Protein AF-A0A533RXU4-F1 (afdb_monomer_lite)

pLDDT: mean 91.52, std 9.85, range [29.56, 98.5]

Radius of gyration: 18.38 Å; chains: 1; bounding box: 44×44×49 Å

Structure (mmCIF, N/CA/C/O backbone):
data_AF-A0A533RXU4-F1
#
_entry.id   AF-A0A533RXU4-F1
#
loop_
_atom_site.group_PDB
_atom_site.id
_atom_site.type_symbol
_atom_site.label_atom_id
_atom_site.label_alt_id
_atom_site.label_comp_id
_atom_site.label_asym_id
_atom_site.label_entity_id
_atom_site.label_seq_id
_atom_site.pdbx_PDB_ins_code
_atom_site.Cartn_x
_atom_site.Cartn_y
_atom_site.Cartn_z
_atom_site.occupancy
_atom_site.B_iso_or_equiv
_atom_site.auth_seq_id
_atom_site.auth_comp_id
_atom_site.auth_asym_id
_atom_site.auth_atom_id
_atom_site.pdbx_PDB_model_num
ATOM 1 N N . MET A 1 1 ? -6.941 4.938 13.110 1.00 89.62 1 MET A N 1
ATOM 2 C CA . MET A 1 1 ? -5.911 5.969 13.389 1.00 89.62 1 MET A CA 1
ATOM 3 C C . MET A 1 1 ? -4.541 5.305 13.414 1.00 89.62 1 MET A C 1
ATOM 5 O O . MET A 1 1 ? -4.491 4.087 13.503 1.00 89.62 1 MET A O 1
ATOM 9 N N . SER A 1 2 ? -3.460 6.073 13.299 1.00 94.19 2 SER A N 1
ATOM 10 C CA . SER A 1 2 ? -2.098 5.603 13.565 1.00 94.19 2 SER A CA 1
ATOM 11 C C . SER A 1 2 ? -1.929 5.271 15.044 1.00 94.19 2 SER A C 1
ATOM 13 O O . SER A 1 2 ? -2.452 5.998 15.889 1.00 94.19 2 SER A O 1
ATOM 15 N N . ASP A 1 3 ? -1.102 4.273 15.351 1.00 93.56 3 ASP A N 1
ATOM 16 C CA . ASP A 1 3 ? -0.561 4.089 16.699 1.00 93.56 3 ASP A CA 1
ATOM 17 C C . ASP A 1 3 ? 0.221 5.334 17.140 1.00 93.56 3 ASP A C 1
ATOM 19 O O . ASP A 1 3 ? 0.747 6.079 16.303 1.00 93.56 3 ASP A O 1
ATOM 23 N N . ALA A 1 4 ? 0.308 5.568 18.451 1.00 95.62 4 ALA A N 1
ATOM 24 C CA . ALA A 1 4 ? 1.107 6.651 19.019 1.00 95.62 4 ALA A CA 1
ATOM 25 C C . ALA A 1 4 ? 2.612 6.388 18.843 1.00 95.62 4 ALA A C 1
ATOM 27 O O . ALA A 1 4 ? 3.073 5.250 18.903 1.00 95.62 4 ALA A O 1
ATOM 28 N N . GLY A 1 5 ? 3.400 7.452 18.682 1.00 94.75 5 GLY A N 1
ATOM 29 C CA . GLY A 1 5 ? 4.860 7.346 18.623 1.00 94.75 5 GLY A CA 1
ATOM 30 C C . GLY A 1 5 ? 5.423 6.969 17.250 1.00 94.75 5 GLY A C 1
ATOM 31 O O . GLY A 1 5 ? 6.644 6.886 17.102 1.00 94.75 5 GLY A O 1
ATOM 32 N N . ILE A 1 6 ? 4.577 6.781 16.235 1.00 93.81 6 ILE A N 1
ATOM 33 C CA . ILE A 1 6 ? 5.027 6.511 14.871 1.00 93.81 6 ILE A CA 1
ATOM 34 C C . ILE A 1 6 ? 5.479 7.811 14.220 1.00 93.81 6 ILE A C 1
ATOM 36 O O . ILE A 1 6 ? 4.830 8.850 14.325 1.00 93.81 6 ILE A O 1
ATOM 40 N N . ARG A 1 7 ? 6.627 7.760 13.546 1.00 93.25 7 ARG A N 1
ATOM 41 C CA . ARG A 1 7 ? 7.217 8.929 12.903 1.00 93.25 7 ARG A CA 1
ATOM 42 C C . ARG A 1 7 ? 6.843 8.985 11.424 1.00 93.25 7 ARG A C 1
ATOM 44 O O . ARG A 1 7 ? 6.963 7.990 10.711 1.00 93.25 7 ARG A O 1
ATOM 51 N N . TYR A 1 8 ? 6.473 10.173 10.962 1.00 93.31 8 TYR A N 1
ATOM 52 C CA . TYR A 1 8 ? 6.061 10.458 9.589 1.00 93.31 8 TYR A CA 1
ATOM 53 C C . TYR A 1 8 ? 6.820 11.658 9.016 1.00 93.31 8 TYR A C 1
ATOM 55 O O . TYR A 1 8 ? 7.279 12.537 9.752 1.00 93.31 8 TYR A O 1
ATOM 63 N N . GLY A 1 9 ? 6.966 11.690 7.691 1.00 91.38 9 GLY A N 1
ATOM 64 C CA . GLY A 1 9 ? 7.451 12.850 6.943 1.00 91.38 9 GLY A CA 1
ATOM 65 C C . GLY A 1 9 ? 6.388 13.942 6.798 1.00 91.38 9 GLY A C 1
ATOM 66 O O . GLY A 1 9 ? 5.222 13.759 7.154 1.00 91.38 9 GLY A O 1
ATOM 67 N N . ALA A 1 10 ? 6.777 15.099 6.256 1.00 90.69 10 ALA A N 1
ATOM 68 C CA . ALA A 1 10 ? 5.852 16.205 5.980 1.00 90.69 10 ALA A CA 1
ATOM 69 C C . ALA A 1 10 ? 4.704 15.808 5.037 1.00 90.69 10 ALA A C 1
ATOM 71 O O . ALA A 1 10 ? 3.594 16.316 5.163 1.00 90.69 10 ALA A O 1
ATOM 72 N N . ASP A 1 11 ? 4.991 14.870 4.139 1.00 88.81 11 ASP A N 1
ATOM 73 C CA . ASP A 1 11 ? 4.102 14.274 3.145 1.00 88.81 11 ASP A CA 1
ATOM 74 C C . ASP A 1 11 ? 3.180 13.178 3.714 1.00 88.81 11 ASP A C 1
ATOM 76 O O . ASP A 1 11 ? 2.407 12.580 2.971 1.00 88.81 11 ASP A O 1
ATOM 80 N N . GLY A 1 12 ? 3.263 12.887 5.017 1.00 91.94 12 GLY A N 1
ATOM 81 C CA . GLY A 1 12 ? 2.456 11.859 5.677 1.00 91.94 12 GLY A CA 1
ATOM 82 C C . GLY A 1 12 ? 2.937 10.428 5.438 1.00 91.94 12 GLY A C 1
ATOM 83 O O . GLY A 1 12 ? 2.386 9.494 6.020 1.00 91.94 12 GLY A O 1
ATOM 84 N N . ASN A 1 13 ? 3.982 10.224 4.635 1.00 90.56 13 ASN A N 1
ATOM 85 C CA . ASN A 1 13 ? 4.577 8.906 4.480 1.00 90.56 13 ASN A CA 1
ATOM 86 C C . ASN A 1 13 ? 5.332 8.496 5.748 1.00 90.56 13 ASN A C 1
ATOM 88 O O . ASN A 1 13 ? 5.884 9.343 6.458 1.00 90.56 13 ASN A O 1
ATOM 92 N N . ALA A 1 14 ? 5.413 7.186 6.005 1.00 88.56 14 ALA A N 1
ATOM 93 C CA . ALA A 1 14 ? 6.262 6.666 7.073 1.00 88.56 14 ALA A CA 1
ATOM 94 C C . ALA A 1 14 ? 7.694 7.196 6.936 1.00 88.56 14 ALA A C 1
ATOM 96 O O . ALA A 1 14 ? 8.257 7.288 5.835 1.00 88.56 14 ALA A O 1
ATOM 97 N N . TRP A 1 15 ? 8.249 7.584 8.080 1.00 85.12 15 TRP A N 1
ATOM 98 C CA . TRP A 1 15 ? 9.560 8.193 8.168 1.00 85.12 15 TRP A CA 1
ATOM 99 C C . TRP A 1 15 ? 10.675 7.208 7.807 1.00 85.12 15 TRP A C 1
ATOM 101 O O . TRP A 1 15 ? 10.767 6.118 8.370 1.00 85.12 15 TRP A O 1
ATOM 111 N N . CYS A 1 16 ? 11.593 7.655 6.948 1.00 78.25 16 CYS A N 1
ATOM 112 C CA . CYS A 1 16 ? 12.806 6.925 6.609 1.00 78.25 16 CYS A CA 1
ATOM 113 C C . CYS A 1 16 ? 14.029 7.582 7.245 1.00 78.25 16 CYS A C 1
ATOM 115 O O . CYS A 1 16 ? 14.337 8.736 6.946 1.00 78.25 16 CYS A O 1
ATOM 117 N N . ASN A 1 17 ? 14.802 6.836 8.035 1.00 73.44 17 ASN A N 1
ATOM 118 C CA . ASN A 1 17 ? 16.074 7.342 8.563 1.00 73.44 17 ASN A CA 1
ATOM 119 C C . ASN A 1 17 ? 17.139 7.571 7.474 1.00 73.44 17 ASN A C 1
ATOM 121 O O . ASN A 1 17 ? 18.091 8.304 7.721 1.00 73.44 17 ASN A O 1
ATOM 125 N N . LEU A 1 18 ? 16.987 6.956 6.294 1.00 69.81 18 LEU A N 1
ATOM 126 C CA . LEU A 1 18 ? 17.965 7.026 5.203 1.00 69.81 18 LEU A CA 1
ATOM 127 C C . LEU A 1 18 ? 17.739 8.213 4.257 1.00 69.81 18 LEU A C 1
ATOM 129 O O . LEU A 1 18 ? 18.699 8.702 3.671 1.00 69.81 18 LEU A O 1
ATOM 133 N N . CYS A 1 19 ? 16.495 8.678 4.101 1.00 64.88 19 CYS A N 1
ATOM 134 C CA . CYS A 1 19 ? 16.155 9.706 3.108 1.00 64.88 19 CYS A CA 1
ATOM 135 C C . CYS A 1 19 ? 15.183 10.791 3.601 1.00 64.88 19 CYS A C 1
ATOM 137 O O . CYS A 1 19 ? 14.836 11.689 2.838 1.00 64.88 19 CYS A O 1
ATOM 139 N N . GLY A 1 20 ? 14.694 10.712 4.842 1.00 66.75 20 GLY A N 1
ATOM 140 C CA . GLY A 1 20 ? 13.751 11.688 5.380 1.00 66.75 20 GLY A CA 1
ATOM 141 C C . GLY A 1 20 ? 14.420 13.014 5.758 1.00 66.75 20 GLY A C 1
ATOM 142 O O . GLY A 1 20 ? 15.515 13.032 6.325 1.00 66.75 20 GLY A O 1
ATOM 143 N N . ASN A 1 21 ? 13.726 14.135 5.532 1.00 75.00 21 ASN A N 1
ATOM 144 C CA . ASN A 1 21 ? 14.143 15.452 6.021 1.00 75.00 21 ASN A CA 1
ATOM 145 C C . ASN A 1 21 ? 13.762 15.661 7.502 1.00 75.00 21 ASN A C 1
ATOM 147 O O . ASN A 1 21 ? 12.586 15.806 7.840 1.00 75.00 21 ASN A O 1
ATOM 151 N N . GLN A 1 22 ? 14.757 15.655 8.400 1.00 72.56 22 GLN A N 1
ATOM 152 C CA . GLN A 1 22 ? 14.535 15.570 9.855 1.00 72.56 22 GLN A CA 1
ATOM 153 C C . GLN A 1 22 ? 13.759 16.771 10.402 1.00 72.56 22 GLN A C 1
ATOM 155 O O . GLN A 1 22 ? 13.009 16.613 11.365 1.00 72.56 22 GLN A O 1
ATOM 160 N N . SER A 1 23 ? 13.918 17.946 9.786 1.00 78.25 23 SER A N 1
ATOM 161 C CA . SER A 1 23 ? 13.310 19.197 10.250 1.00 78.25 23 SER A CA 1
ATOM 162 C C . SER A 1 23 ? 11.794 19.242 10.085 1.00 78.25 23 SER A C 1
ATOM 164 O O . SER A 1 23 ? 11.141 20.043 10.743 1.00 78.25 23 SER A O 1
ATOM 166 N N . GLU A 1 24 ? 11.230 18.403 9.215 1.00 83.94 24 GLU A N 1
ATOM 167 C CA . GLU A 1 24 ? 9.796 18.417 8.905 1.00 83.94 24 GLU A CA 1
ATOM 168 C C . GLU A 1 24 ? 9.072 17.154 9.383 1.00 83.94 24 GLU A C 1
ATOM 170 O O . GLU A 1 24 ? 7.860 17.015 9.202 1.00 83.94 24 GLU A O 1
ATOM 175 N N . ALA A 1 25 ? 9.799 16.240 10.025 1.00 91.31 25 ALA A N 1
ATOM 176 C CA . ALA A 1 25 ? 9.230 15.034 10.596 1.00 91.31 25 ALA A CA 1
ATOM 177 C C . ALA A 1 25 ? 8.274 15.351 11.753 1.00 91.31 25 ALA A C 1
ATOM 179 O O . ALA A 1 25 ? 8.431 16.341 12.470 1.00 91.31 25 ALA A O 1
ATOM 180 N N . TRP A 1 26 ? 7.312 14.468 11.978 1.00 94.81 26 TRP A N 1
ATOM 181 C CA . TRP A 1 26 ? 6.400 14.543 13.114 1.00 94.81 26 TRP A CA 1
ATOM 182 C C . TRP A 1 26 ? 6.077 13.163 13.649 1.00 94.81 26 TRP A C 1
ATOM 184 O O . TRP A 1 26 ? 6.325 12.157 12.988 1.00 94.81 26 TRP A O 1
ATOM 194 N N . THR A 1 27 ? 5.551 13.138 14.866 1.00 96.19 27 THR A N 1
ATOM 195 C CA . THR A 1 27 ? 5.223 11.910 15.580 1.00 96.19 27 THR A CA 1
ATOM 196 C C . THR A 1 27 ? 3.726 11.879 15.823 1.00 96.19 27 THR A C 1
ATOM 198 O O . THR A 1 27 ? 3.163 12.874 16.282 1.00 96.19 27 THR A O 1
ATOM 201 N N . SER A 1 28 ? 3.087 10.763 15.492 1.00 97.38 28 SER A N 1
ATOM 202 C CA . SER A 1 28 ? 1.669 10.558 15.745 1.00 97.38 28 SER A CA 1
ATOM 203 C C . SER A 1 28 ? 1.366 10.496 17.233 1.00 97.38 28 SER A C 1
ATOM 205 O O . SER A 1 28 ? 2.159 10.002 18.042 1.00 97.38 28 SER A O 1
ATOM 207 N N . ILE A 1 29 ? 0.165 10.940 17.573 1.00 97.25 29 ILE A N 1
ATOM 208 C CA . ILE A 1 29 ? -0.438 10.716 18.877 1.00 97.25 29 ILE A CA 1
ATOM 209 C C . ILE A 1 29 ? -1.688 9.856 18.718 1.00 97.25 29 ILE A C 1
ATOM 211 O O . ILE A 1 29 ? -2.354 9.881 17.678 1.00 97.25 29 ILE A O 1
ATOM 215 N N . LEU A 1 30 ? -1.986 9.100 19.766 1.00 96.25 30 LEU A N 1
ATOM 216 C CA . LEU A 1 30 ? -3.224 8.359 19.926 1.00 96.25 30 LEU A CA 1
ATOM 217 C C . LEU A 1 30 ? -3.538 8.318 21.417 1.00 96.25 30 LEU A C 1
ATOM 219 O O . LEU A 1 30 ? -2.798 7.720 22.196 1.00 96.25 30 LEU A O 1
ATOM 223 N N . GLU A 1 31 ? -4.614 8.981 21.809 1.00 95.50 31 GLU A N 1
ATOM 224 C CA . GLU A 1 31 ? -5.026 9.125 23.198 1.00 95.50 31 GLU A CA 1
ATOM 225 C C . GLU A 1 31 ? -6.512 8.806 23.325 1.00 95.50 31 GLU A C 1
ATOM 227 O O . GLU A 1 31 ? -7.320 9.187 22.481 1.00 95.50 31 GLU A O 1
ATOM 232 N N . THR A 1 32 ? -6.885 8.108 24.395 1.00 93.50 32 THR A N 1
ATOM 233 C CA . THR A 1 32 ? -8.292 7.924 24.769 1.00 93.50 32 THR A CA 1
ATOM 234 C C . THR A 1 32 ? -8.620 8.900 25.889 1.00 93.50 32 THR A C 1
ATOM 236 O O . THR A 1 32 ? -8.011 8.847 26.957 1.00 93.50 32 THR A O 1
ATOM 239 N N . ILE A 1 33 ? -9.564 9.809 25.645 1.00 91.12 33 ILE A N 1
ATOM 240 C CA . ILE A 1 33 ? -9.988 10.842 26.593 1.00 91.12 33 ILE A CA 1
ATOM 241 C C . ILE A 1 33 ? -11.494 10.709 26.793 1.00 91.12 33 ILE A C 1
ATOM 243 O O . ILE A 1 33 ? -12.285 11.125 25.944 1.00 91.12 33 ILE A O 1
ATOM 247 N N . GLY A 1 34 ? -11.878 10.145 27.941 1.00 91.44 34 GLY A N 1
ATOM 248 C CA . GLY A 1 34 ? -13.273 9.859 28.257 1.00 91.44 34 GLY A CA 1
ATOM 249 C C . GLY A 1 34 ? -13.857 8.830 27.291 1.00 91.44 34 GLY A C 1
ATOM 250 O O . GLY A 1 34 ? -13.398 7.693 27.244 1.00 91.44 34 GLY A O 1
ATOM 251 N N . ASP A 1 35 ? -14.857 9.255 26.530 1.00 91.62 35 ASP A N 1
ATOM 252 C CA . ASP A 1 35 ? -15.611 8.480 25.546 1.00 91.62 35 ASP A CA 1
ATOM 253 C C . ASP A 1 35 ? -15.117 8.679 24.108 1.00 91.62 35 ASP A C 1
ATOM 255 O O . ASP A 1 35 ? -15.843 8.390 23.164 1.00 91.62 35 ASP A O 1
ATOM 259 N N . ALA A 1 36 ? -13.910 9.208 23.914 1.00 92.56 36 ALA A N 1
ATOM 260 C CA . ALA A 1 36 ? -13.398 9.498 22.586 1.00 92.56 36 ALA A CA 1
ATOM 261 C C . ALA A 1 36 ? -11.929 9.140 22.429 1.00 92.56 36 ALA A C 1
ATOM 263 O O . ALA A 1 36 ? -11.137 9.197 23.373 1.00 92.56 36 ALA A O 1
ATOM 264 N N . VAL A 1 37 ? -11.566 8.849 21.188 1.00 92.50 37 VAL A N 1
ATOM 265 C CA . VAL A 1 37 ? -10.196 8.647 20.741 1.00 92.50 37 VAL A CA 1
ATOM 266 C C . VAL A 1 37 ? -9.762 9.878 19.953 1.00 92.50 37 VAL A C 1
ATOM 268 O O . VAL A 1 37 ? -10.445 10.314 19.026 1.00 92.50 37 VAL A O 1
ATOM 271 N N . ILE A 1 38 ? -8.627 10.459 20.332 1.00 95.31 38 ILE A N 1
ATOM 272 C CA . ILE A 1 38 ? -7.991 11.567 19.623 1.00 95.31 38 ILE A CA 1
ATOM 273 C C . ILE A 1 38 ? -6.673 11.067 19.055 1.00 95.31 38 ILE A C 1
ATOM 275 O O . ILE A 1 38 ? -5.823 10.568 19.789 1.00 95.31 38 ILE A O 1
ATOM 279 N N . GLY A 1 39 ? -6.478 11.218 17.751 1.00 96.06 39 GLY A N 1
ATOM 280 C CA . GLY A 1 39 ? -5.242 10.772 17.130 1.00 96.06 39 GLY A CA 1
ATOM 281 C C . GLY A 1 39 ? -5.120 11.129 15.665 1.00 96.06 39 GLY A C 1
ATOM 282 O O . GLY A 1 39 ? -5.998 11.752 15.069 1.00 96.06 39 GLY A O 1
ATOM 283 N N . ASN A 1 40 ? -3.989 10.751 15.084 1.00 97.25 40 ASN A N 1
ATOM 284 C CA . ASN A 1 40 ? -3.689 11.018 13.683 1.00 97.25 40 ASN A CA 1
ATOM 285 C C . ASN A 1 40 ? -4.316 9.945 12.785 1.00 97.25 40 ASN A C 1
ATOM 287 O O . ASN A 1 40 ? -3.995 8.764 12.940 1.00 97.25 40 ASN A O 1
ATOM 291 N N . PRO A 1 41 ? -5.211 10.290 11.848 1.00 95.56 41 PRO A N 1
ATOM 292 C CA . PRO A 1 41 ? -5.784 9.308 10.941 1.00 95.56 41 PRO A CA 1
ATOM 293 C C . PRO A 1 41 ? -4.743 8.863 9.902 1.00 95.56 41 PRO A C 1
ATOM 295 O O . PRO A 1 41 ? -3.881 9.636 9.480 1.00 95.56 41 PRO A O 1
ATOM 298 N N . ILE A 1 42 ? -4.851 7.604 9.482 1.00 95.31 42 ILE A N 1
ATOM 299 C CA . ILE A 1 42 ? -4.222 7.110 8.255 1.00 95.31 42 ILE A CA 1
ATOM 300 C C . ILE A 1 42 ? -5.296 7.192 7.190 1.00 95.31 42 ILE A C 1
ATOM 302 O O . ILE A 1 42 ? -6.353 6.606 7.383 1.00 95.31 42 ILE A O 1
ATOM 306 N N . LEU A 1 43 ? -5.056 7.926 6.114 1.00 95.50 43 LEU A N 1
ATOM 307 C CA . LEU A 1 43 ? -5.992 8.055 5.008 1.00 95.50 43 LEU A CA 1
ATOM 308 C C . LEU A 1 43 ? -5.979 6.781 4.141 1.00 95.50 43 LEU A C 1
ATOM 310 O O . LEU A 1 43 ? -4.974 6.071 4.118 1.00 95.50 43 LEU A O 1
ATOM 314 N N . PRO A 1 44 ? -7.040 6.512 3.362 1.00 96.06 44 PRO A N 1
ATOM 315 C CA . PRO A 1 44 ? -7.123 5.377 2.434 1.00 96.06 44 PRO A CA 1
ATOM 316 C C . PRO A 1 44 ? -5.966 5.235 1.437 1.00 96.06 44 PRO A C 1
ATOM 318 O O . PRO A 1 44 ? -5.735 4.154 0.901 1.00 96.06 44 PRO A O 1
ATOM 321 N N . ASN A 1 45 ? -5.238 6.321 1.170 1.00 95.44 45 ASN A N 1
ATOM 322 C CA . ASN A 1 45 ? -4.045 6.322 0.326 1.00 95.44 45 ASN A CA 1
ATOM 323 C C . ASN A 1 45 ? -2.754 5.939 1.061 1.00 95.44 45 ASN A C 1
ATOM 325 O O . ASN A 1 45 ? -1.684 5.988 0.464 1.00 95.44 45 ASN A O 1
ATOM 329 N N . GLY A 1 46 ? -2.838 5.558 2.336 1.00 94.75 46 GLY A N 1
ATOM 330 C CA . GLY A 1 46 ? -1.698 5.133 3.143 1.00 94.75 46 GLY A CA 1
ATOM 331 C C . GLY A 1 46 ? -0.906 6.281 3.755 1.00 94.75 46 GLY A C 1
ATOM 332 O O . GLY A 1 46 ? 0.098 6.024 4.420 1.00 94.75 46 GLY A O 1
ATOM 333 N N . LEU A 1 47 ? -1.340 7.533 3.569 1.00 94.94 47 LEU A N 1
ATOM 334 C CA . LEU A 1 47 ? -0.695 8.702 4.158 1.00 94.94 47 LEU A CA 1
ATOM 335 C C . LEU A 1 47 ? -1.287 9.013 5.530 1.00 94.94 47 LEU A C 1
ATOM 337 O O . LEU A 1 47 ? -2.504 9.056 5.711 1.00 94.94 47 LEU A O 1
ATOM 341 N N . ALA A 1 48 ? -0.422 9.281 6.500 1.00 95.75 48 ALA A N 1
ATOM 342 C CA . ALA A 1 48 ? -0.835 9.793 7.793 1.00 95.75 48 ALA A CA 1
ATOM 343 C C . ALA A 1 48 ? -1.125 11.298 7.708 1.00 95.75 48 ALA A C 1
ATOM 345 O O . ALA A 1 48 ? -0.335 12.067 7.158 1.00 95.75 48 ALA A O 1
ATOM 346 N N . GLN A 1 49 ? -2.231 11.743 8.300 1.00 96.00 49 GLN A N 1
ATOM 347 C CA . GLN A 1 49 ? -2.541 13.166 8.411 1.00 96.00 49 GLN A CA 1
ATOM 348 C C . GLN A 1 49 ? -1.965 13.729 9.714 1.00 96.00 49 GLN A C 1
ATOM 350 O O . GLN A 1 49 ? -2.242 13.226 10.805 1.00 96.00 49 GLN A O 1
ATOM 355 N N . ARG A 1 50 ? -1.190 14.818 9.616 1.00 95.94 50 ARG A N 1
ATOM 356 C CA . ARG A 1 50 ? -0.599 15.491 10.789 1.00 95.94 50 ARG A CA 1
ATOM 357 C C . ARG A 1 50 ? -1.651 16.089 11.723 1.00 95.94 50 ARG A C 1
ATOM 359 O O . ARG A 1 50 ? -1.438 16.150 12.931 1.00 95.94 50 ARG A O 1
ATOM 366 N N . GLN A 1 51 ? -2.766 16.558 11.172 1.00 96.06 51 GLN A N 1
ATOM 367 C CA . GLN A 1 51 ? -3.875 17.057 11.974 1.00 96.06 51 GLN A CA 1
ATOM 368 C C . GLN A 1 51 ? -4.576 15.886 12.661 1.00 96.06 51 GLN A C 1
ATOM 370 O O . GLN A 1 51 ? -4.885 14.880 12.024 1.00 96.06 51 GLN A O 1
ATOM 375 N N . THR A 1 52 ? -4.808 16.021 13.961 1.00 96.19 52 THR A N 1
ATOM 376 C CA . THR A 1 52 ? -5.536 15.022 14.735 1.00 96.19 52 THR A CA 1
ATOM 377 C C . THR A 1 52 ? -7.028 15.117 14.459 1.00 96.19 52 THR A C 1
ATOM 379 O O . THR A 1 52 ? -7.564 16.190 14.178 1.00 96.19 52 THR A O 1
ATOM 382 N N . GLN A 1 53 ? -7.701 13.980 14.562 1.00 94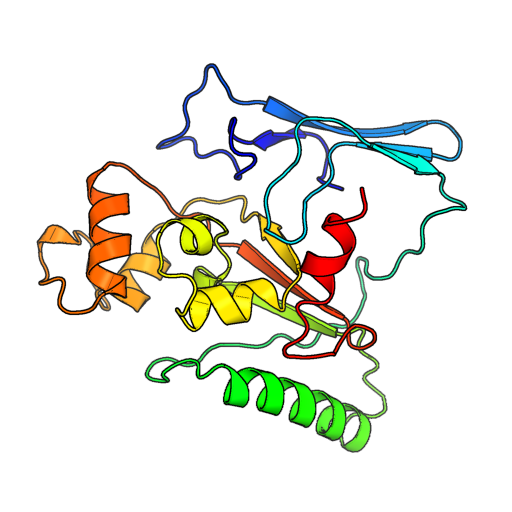.56 53 GLN A N 1
ATOM 383 C CA . GLN A 1 53 ? -9.152 13.889 14.570 1.00 94.56 53 GLN A CA 1
ATOM 384 C C . GLN A 1 53 ? -9.610 13.364 15.928 1.00 94.56 53 GLN A C 1
ATOM 386 O O . GLN A 1 53 ? -8.885 12.617 16.588 1.00 94.56 53 GLN A O 1
ATOM 391 N N . ARG A 1 54 ? -10.809 13.774 16.340 1.00 93.19 54 ARG A N 1
ATOM 392 C CA . ARG A 1 54 ? -11.514 13.234 17.501 1.00 93.19 54 ARG A CA 1
ATOM 393 C C . ARG A 1 54 ? -12.648 12.365 16.974 1.00 93.19 54 ARG A C 1
ATOM 395 O O . ARG A 1 54 ? -13.476 12.871 16.230 1.00 93.19 54 ARG A O 1
ATOM 402 N N . LEU A 1 55 ? -12.671 11.103 17.377 1.00 89.81 55 LEU A N 1
ATOM 403 C CA . LEU A 1 55 ? -13.770 10.175 17.124 1.00 89.81 55 LEU A CA 1
ATOM 404 C C . LEU A 1 55 ? -14.370 9.790 18.468 1.00 89.81 55 LEU A C 1
ATOM 406 O O . LEU A 1 55 ? -13.636 9.340 19.351 1.00 89.81 55 LEU A O 1
ATOM 410 N N . THR A 1 56 ? -15.668 9.994 18.656 1.00 90.75 56 THR A N 1
ATOM 411 C CA . THR A 1 56 ? -16.344 9.469 19.843 1.00 90.75 56 THR A CA 1
ATOM 412 C C . THR A 1 56 ? -16.589 7.967 19.668 1.00 90.75 56 THR A C 1
ATOM 414 O O . THR A 1 56 ? -16.712 7.457 18.554 1.00 90.75 56 THR A O 1
ATOM 417 N N . LEU A 1 57 ? -16.580 7.223 20.772 1.00 83.19 57 LEU A N 1
ATOM 418 C CA . LEU A 1 57 ? -16.699 5.762 20.771 1.00 83.19 57 LEU A CA 1
ATOM 419 C C . LEU A 1 57 ? -18.096 5.281 20.351 1.00 83.19 57 LEU A C 1
ATOM 421 O O . LEU A 1 57 ? -18.247 4.117 20.002 1.00 83.19 57 LEU A O 1
ATOM 425 N N . ASP A 1 58 ? -19.104 6.152 20.398 1.00 85.88 58 ASP A N 1
ATOM 426 C CA . ASP A 1 58 ? -20.474 5.899 19.945 1.00 85.88 58 ASP A CA 1
ATOM 427 C C . ASP A 1 58 ? -20.701 6.219 18.457 1.00 85.88 58 ASP A C 1
ATOM 429 O O . ASP A 1 58 ? -21.637 5.691 17.861 1.00 85.88 58 ASP A O 1
ATOM 433 N N . GLU A 1 59 ? -19.841 7.034 17.843 1.00 80.00 59 GLU A N 1
ATOM 434 C CA . GLU A 1 59 ? -19.864 7.333 16.403 1.00 80.00 59 GLU A CA 1
ATOM 435 C C . GLU A 1 59 ? -19.060 6.321 15.573 1.00 80.00 59 GLU A C 1
ATOM 437 O O . GLU A 1 59 ? -19.184 6.285 14.347 1.00 80.00 59 GLU A O 1
ATOM 442 N N . TRP A 1 60 ? -18.216 5.509 16.217 1.00 80.88 60 TRP A N 1
ATOM 443 C CA . TRP A 1 60 ? -17.289 4.618 15.530 1.00 80.88 60 TRP A CA 1
ATOM 444 C C . TRP A 1 60 ? -17.668 3.141 15.643 1.00 80.88 60 TRP A C 1
ATOM 446 O O . TRP A 1 60 ? -17.886 2.609 16.730 1.00 80.88 60 TRP A O 1
ATOM 456 N N . GLU A 1 61 ? -17.650 2.454 14.504 1.00 84.94 61 GLU A N 1
ATOM 457 C CA . GLU A 1 61 ? -17.787 1.004 14.422 1.00 84.94 61 GLU A CA 1
ATOM 458 C C . GLU A 1 61 ? -16.413 0.344 14.232 1.00 84.94 61 GLU A C 1
ATOM 460 O O . GLU A 1 61 ? -15.683 0.634 13.278 1.00 84.94 61 GLU A O 1
ATOM 465 N N . LEU A 1 62 ? -16.065 -0.587 15.127 1.00 88.38 62 LEU A N 1
ATOM 466 C CA . LEU A 1 62 ? -14.904 -1.458 14.946 1.00 88.38 62 LEU A CA 1
ATOM 467 C C . LEU A 1 62 ? -15.206 -2.478 13.843 1.00 88.38 62 LEU A C 1
ATOM 469 O O . LEU A 1 62 ? -15.802 -3.522 14.094 1.00 88.38 62 LEU A O 1
ATOM 473 N N . VAL A 1 63 ? -14.755 -2.186 12.625 1.00 91.25 63 VAL A N 1
ATOM 474 C CA . VAL A 1 63 ? -14.972 -3.064 11.463 1.00 91.25 63 VAL A CA 1
ATOM 475 C C . VAL A 1 63 ? -13.883 -4.128 11.270 1.00 91.25 63 VAL A C 1
ATOM 477 O O . VAL A 1 63 ? -14.149 -5.153 10.631 1.00 91.25 63 VAL A O 1
ATOM 480 N N . LEU A 1 64 ? -12.679 -3.893 11.810 1.00 92.62 64 LEU A N 1
ATOM 481 C CA . LEU A 1 64 ? -11.516 -4.785 11.723 1.00 92.62 64 LEU A CA 1
ATOM 482 C C . LEU A 1 64 ? -10.560 -4.579 12.913 1.00 92.62 64 LEU A C 1
ATOM 484 O O . LEU A 1 64 ? -10.139 -3.451 13.177 1.00 92.62 64 LEU A O 1
ATOM 488 N N . GLY A 1 65 ? -10.164 -5.658 13.588 1.00 92.31 65 GLY A N 1
ATOM 489 C CA . GLY A 1 65 ? -9.247 -5.639 14.728 1.00 92.31 65 GLY A CA 1
ATOM 490 C C . GLY A 1 65 ? -8.427 -6.926 14.915 1.00 92.31 65 GLY A C 1
ATOM 491 O O . GLY A 1 65 ? -8.536 -7.877 14.138 1.00 92.31 65 GLY A O 1
ATOM 492 N N . PRO A 1 66 ? -7.552 -6.976 15.939 1.00 91.94 66 PRO A N 1
ATOM 493 C CA . PRO A 1 66 ? -6.741 -8.156 16.227 1.00 91.94 66 PRO A CA 1
ATOM 494 C C . PRO A 1 66 ? -7.598 -9.403 16.479 1.00 91.94 66 PRO A C 1
ATOM 496 O O . PRO A 1 66 ? -8.502 -9.381 17.310 1.00 91.94 66 PRO A O 1
ATOM 499 N N . GLY A 1 67 ? -7.267 -10.503 15.801 1.00 93.38 67 GLY A N 1
ATOM 500 C CA . GLY A 1 67 ? -8.003 -11.768 15.894 1.00 93.38 67 GLY A CA 1
ATOM 501 C C . GLY A 1 67 ? -9.037 -11.974 14.787 1.00 93.38 67 GLY A C 1
ATOM 502 O O . GLY A 1 67 ? -9.483 -13.104 14.604 1.00 93.38 67 GLY A O 1
ATOM 503 N N . ASP A 1 68 ? -9.355 -10.938 14.007 1.00 95.69 68 ASP A N 1
ATOM 504 C CA . ASP A 1 68 ? -10.214 -11.089 12.838 1.00 95.69 68 ASP A CA 1
ATOM 505 C C . ASP A 1 68 ? -9.523 -11.884 11.729 1.00 95.69 68 ASP A C 1
ATOM 507 O O . ASP A 1 68 ? -8.375 -11.633 11.347 1.00 95.69 68 ASP A O 1
ATOM 511 N N . ASN A 1 69 ? -10.263 -12.833 11.165 1.00 97.12 69 ASN A N 1
ATOM 512 C CA . ASN A 1 69 ? -9.805 -13.621 10.034 1.00 97.12 69 ASN A CA 1
ATOM 513 C C . ASN A 1 69 ? -9.827 -12.783 8.752 1.00 97.12 69 ASN A C 1
ATOM 515 O O . ASN A 1 69 ? -10.855 -12.218 8.369 1.00 97.12 69 ASN A O 1
ATOM 519 N N . MET A 1 70 ? -8.702 -12.777 8.043 1.00 97.56 70 MET A N 1
ATOM 520 C CA . MET A 1 70 ? -8.535 -12.115 6.751 1.00 97.56 70 MET A CA 1
ATOM 521 C C . MET A 1 70 ? -7.944 -13.096 5.742 1.00 97.56 70 MET A C 1
ATOM 523 O O . MET A 1 70 ? -7.066 -13.893 6.072 1.00 97.56 70 MET A O 1
ATOM 527 N N . LEU A 1 71 ? -8.396 -13.018 4.493 1.00 98.06 71 LEU A N 1
ATOM 528 C CA . LEU A 1 71 ? -7.806 -13.765 3.391 1.00 98.06 71 LEU A CA 1
ATOM 529 C C . LEU A 1 71 ? -6.603 -13.009 2.834 1.00 98.06 71 LEU A C 1
ATOM 531 O O . LEU A 1 71 ? -6.739 -11.937 2.241 1.00 98.06 71 LEU A O 1
ATOM 535 N N . THR A 1 72 ? -5.413 -13.579 2.990 1.00 97.50 72 THR A N 1
ATOM 536 C CA . THR A 1 72 ? -4.210 -12.998 2.391 1.00 97.50 72 THR A CA 1
ATOM 537 C C . THR A 1 72 ? -4.196 -13.243 0.885 1.00 97.50 72 THR A C 1
ATOM 539 O O . THR A 1 72 ? -4.266 -14.391 0.444 1.00 97.50 72 THR A O 1
ATOM 542 N N . PHE A 1 73 ? -4.064 -12.183 0.085 1.00 96.62 73 PHE A N 1
ATOM 543 C CA . PHE A 1 73 ? -3.885 -12.296 -1.364 1.00 96.62 73 PHE A CA 1
ATOM 544 C C . PHE A 1 73 ? -2.442 -11.999 -1.778 1.00 96.62 73 PHE A C 1
ATOM 546 O O . PHE A 1 73 ? -1.709 -11.275 -1.108 1.00 96.62 73 PHE A O 1
ATOM 553 N N . HIS A 1 74 ? -2.027 -12.554 -2.917 1.00 94.25 74 HIS A N 1
ATOM 554 C CA . HIS A 1 74 ? -0.687 -12.364 -3.462 1.00 94.25 74 HIS A CA 1
ATOM 555 C C . HIS A 1 74 ? -0.742 -12.082 -4.961 1.00 94.25 74 HIS A C 1
ATOM 557 O O . HIS A 1 74 ? -1.506 -12.706 -5.693 1.00 94.25 74 HIS A O 1
ATOM 563 N N . VAL A 1 75 ? 0.119 -11.172 -5.426 1.00 91.12 75 VAL A N 1
ATOM 564 C CA . VAL A 1 75 ? 0.308 -10.894 -6.855 1.00 91.12 75 VAL A CA 1
ATOM 565 C C . VAL A 1 75 ? 1.449 -11.774 -7.382 1.00 91.12 75 VAL A C 1
ATOM 567 O O . VAL A 1 75 ? 2.607 -11.553 -7.004 1.00 91.12 75 VAL A O 1
ATOM 570 N N . PRO A 1 76 ? 1.170 -12.777 -8.233 1.00 87.00 76 PRO A N 1
ATOM 571 C CA . PRO A 1 76 ? 2.209 -13.629 -8.795 1.00 87.00 76 PRO A CA 1
ATOM 572 C C . PRO A 1 76 ? 3.094 -12.858 -9.784 1.00 87.00 76 PRO A C 1
ATOM 574 O O . PRO A 1 76 ? 2.681 -11.881 -10.411 1.00 87.00 76 PRO A O 1
ATOM 577 N N . ALA A 1 77 ? 4.335 -13.319 -9.949 1.00 82.31 77 ALA A N 1
ATOM 578 C CA . ALA A 1 77 ? 5.253 -12.742 -10.926 1.00 82.31 77 ALA A CA 1
ATOM 579 C C . ALA A 1 77 ? 4.791 -13.024 -12.369 1.00 82.31 77 ALA A C 1
ATOM 581 O O . ALA A 1 77 ? 4.227 -14.077 -12.655 1.00 82.31 77 ALA A O 1
ATOM 582 N N . GLY A 1 78 ? 5.083 -12.101 -13.289 1.00 72.75 78 GLY A N 1
ATOM 583 C CA . GLY A 1 78 ? 4.894 -12.299 -14.734 1.00 72.75 78 GLY A CA 1
ATOM 584 C C . GLY A 1 78 ? 3.515 -11.925 -15.289 1.00 72.75 78 GLY A C 1
ATOM 585 O O . GLY A 1 78 ? 3.370 -11.822 -16.505 1.00 72.75 78 GLY A O 1
ATOM 586 N N . GLY A 1 79 ? 2.522 -11.663 -14.434 1.00 78.25 79 GLY A N 1
ATOM 587 C CA . GLY A 1 79 ? 1.220 -11.132 -14.848 1.00 78.25 79 GLY A CA 1
ATOM 588 C C . GLY A 1 79 ? 1.231 -9.614 -15.057 1.00 78.25 79 GLY A C 1
ATOM 589 O O . GLY A 1 79 ? 2.056 -8.897 -14.494 1.00 78.25 79 GLY A O 1
ATOM 590 N N . ARG A 1 80 ? 0.274 -9.098 -15.838 1.00 86.25 80 ARG A N 1
ATOM 591 C CA . ARG A 1 80 ? 0.097 -7.646 -16.052 1.00 86.25 80 ARG A CA 1
ATOM 592 C C . ARG A 1 80 ? -0.635 -6.941 -14.904 1.00 86.25 80 ARG A C 1
ATOM 594 O O . ARG A 1 80 ? -0.796 -5.725 -14.990 1.00 86.25 80 ARG A O 1
ATOM 601 N N . LEU A 1 81 ? -1.098 -7.683 -13.889 1.00 93.56 81 LEU A N 1
ATOM 602 C CA . LEU A 1 81 ? -2.007 -7.193 -12.843 1.00 93.56 81 LEU A CA 1
ATOM 603 C C . LEU A 1 81 ? -3.225 -6.493 -13.472 1.00 93.56 81 LEU A C 1
ATOM 605 O O . LEU A 1 81 ? -3.535 -5.355 -13.147 1.00 93.56 81 LEU A O 1
ATOM 609 N N . ALA A 1 82 ? -3.844 -7.100 -14.489 1.00 95.81 82 ALA A N 1
ATOM 610 C CA . ALA A 1 82 ? -4.918 -6.425 -15.206 1.00 95.81 82 ALA A CA 1
ATOM 611 C C . ALA A 1 82 ? -6.059 -6.090 -14.239 1.00 95.81 82 ALA A C 1
ATOM 613 O O . ALA A 1 82 ? -6.507 -6.943 -13.479 1.00 95.81 82 ALA A O 1
ATOM 614 N N . PHE A 1 83 ? -6.527 -4.843 -14.286 1.00 96.50 83 PHE A N 1
ATOM 615 C CA . PHE A 1 83 ? -7.491 -4.326 -13.318 1.00 96.50 83 PHE A CA 1
ATOM 616 C C . PHE A 1 83 ? -8.748 -5.199 -13.176 1.00 96.50 83 PHE A C 1
ATOM 618 O O . PHE A 1 83 ? -9.210 -5.432 -12.066 1.00 96.50 83 PHE A O 1
ATOM 625 N N . GLN A 1 84 ? -9.285 -5.708 -14.288 1.00 96.88 84 GLN A N 1
ATOM 626 C CA . GLN A 1 84 ? -10.479 -6.559 -14.270 1.00 96.88 84 GLN A CA 1
ATOM 627 C C . GLN A 1 84 ? -10.205 -7.946 -13.667 1.00 96.88 84 GLN A C 1
ATOM 629 O O . GLN A 1 84 ? -11.034 -8.454 -12.916 1.00 96.88 84 GLN A O 1
ATOM 634 N N . ASP A 1 85 ? -9.025 -8.518 -13.920 1.00 96.88 85 ASP A N 1
ATOM 635 C CA . ASP A 1 85 ? -8.630 -9.825 -13.379 1.00 96.88 85 ASP A CA 1
ATOM 636 C C . ASP A 1 85 ? -8.461 -9.773 -11.851 1.00 96.88 85 ASP A C 1
ATOM 638 O O . ASP A 1 85 ? -8.766 -10.744 -11.157 1.00 96.88 85 ASP A O 1
ATOM 642 N N . CYS A 1 86 ? -8.014 -8.633 -11.307 1.00 97.12 86 CYS A N 1
ATOM 643 C CA . CYS A 1 86 ? -7.952 -8.409 -9.861 1.00 97.12 86 CYS A CA 1
ATOM 644 C C . CYS A 1 86 ? -9.349 -8.469 -9.227 1.00 97.12 86 CYS A C 1
ATOM 646 O O . CYS A 1 86 ? -9.572 -9.253 -8.306 1.00 97.12 86 CYS A O 1
ATOM 648 N N . GLY A 1 87 ? -10.300 -7.690 -9.755 1.00 97.94 87 GLY A N 1
ATOM 649 C CA . GLY A 1 87 ? -11.681 -7.680 -9.268 1.00 97.94 87 GLY A CA 1
ATOM 650 C C . GLY A 1 87 ? -12.356 -9.045 -9.384 1.00 97.94 87 GLY A C 1
ATOM 651 O O . GLY A 1 87 ? -13.039 -9.484 -8.461 1.00 97.94 87 GLY A O 1
ATOM 652 N N . GLU A 1 88 ? -12.122 -9.752 -10.490 1.00 98.12 88 GLU A N 1
ATOM 653 C CA . GLU A 1 88 ? -12.635 -11.108 -10.679 1.00 98.12 88 GLU A CA 1
ATOM 654 C C . GLU A 1 88 ? -12.030 -12.102 -9.678 1.00 98.12 88 GLU A C 1
ATOM 656 O O . GLU A 1 88 ? -12.753 -12.929 -9.130 1.00 98.12 88 GLU A O 1
ATOM 661 N N . SER A 1 89 ? -10.740 -11.982 -9.355 1.00 97.56 89 SER A N 1
ATOM 662 C CA . SER A 1 89 ? -10.092 -12.836 -8.349 1.00 97.56 89 SER A CA 1
ATOM 663 C C . SER A 1 89 ? -10.717 -12.668 -6.957 1.00 97.56 89 SER A C 1
ATOM 665 O O . SER A 1 89 ? -11.003 -13.660 -6.284 1.00 97.56 89 SER A O 1
ATOM 667 N N . PHE A 1 90 ? -10.990 -11.428 -6.533 1.00 98.31 90 PHE A N 1
ATOM 668 C CA . PHE A 1 90 ? -11.691 -11.162 -5.271 1.00 98.31 90 PHE A CA 1
ATOM 669 C C . PHE A 1 90 ? -13.129 -11.692 -5.291 1.00 98.31 90 PHE A C 1
ATOM 671 O O . PHE A 1 90 ? -13.550 -12.361 -4.347 1.00 98.31 90 PHE A O 1
ATOM 678 N N . ARG A 1 91 ? -13.864 -11.476 -6.392 1.00 98.50 91 ARG A N 1
ATOM 679 C CA . ARG A 1 91 ? -15.227 -12.001 -6.576 1.00 98.50 91 ARG A CA 1
ATOM 680 C C . ARG A 1 91 ? -15.269 -13.526 -6.476 1.00 98.50 91 ARG A C 1
ATOM 682 O O . ARG A 1 91 ? -16.143 -14.075 -5.808 1.00 98.50 91 ARG A O 1
ATOM 689 N N . GLN A 1 92 ? -14.314 -14.212 -7.098 1.00 98.31 92 GLN A N 1
ATOM 690 C CA . GLN A 1 92 ? -14.196 -15.665 -7.006 1.00 98.31 92 GLN A CA 1
ATOM 691 C C . GLN A 1 92 ? -13.910 -16.113 -5.577 1.00 98.31 92 GLN A C 1
ATOM 693 O O . GLN A 1 92 ? -14.564 -17.036 -5.097 1.00 98.31 92 GLN A O 1
ATOM 698 N N . ALA A 1 93 ? -12.998 -15.448 -4.866 1.00 97.75 93 ALA A N 1
ATOM 699 C CA . ALA A 1 93 ? -12.717 -15.776 -3.473 1.00 97.75 93 ALA A CA 1
ATOM 700 C C . ALA A 1 93 ? -13.961 -15.605 -2.578 1.00 97.75 93 ALA A C 1
ATOM 702 O O . ALA A 1 93 ? -14.273 -16.502 -1.793 1.00 97.75 93 ALA A O 1
ATOM 703 N N . LEU A 1 94 ? -14.731 -14.527 -2.761 1.00 98.06 94 LEU A N 1
ATOM 704 C CA . LEU A 1 94 ? -15.996 -14.303 -2.048 1.00 98.06 94 LEU A CA 1
ATOM 705 C C . LEU A 1 94 ? -17.043 -15.399 -2.306 1.00 98.06 94 LEU A C 1
ATOM 707 O O . LEU A 1 94 ? -17.860 -15.670 -1.431 1.00 98.06 94 LEU A O 1
ATOM 711 N N . ALA A 1 95 ? -17.019 -16.053 -3.471 1.00 97.50 95 ALA A N 1
ATOM 712 C CA . ALA A 1 95 ? -17.916 -17.166 -3.791 1.00 97.50 95 ALA A CA 1
ATOM 713 C C . ALA A 1 95 ? -17.386 -18.534 -3.320 1.00 97.50 95 ALA A C 1
ATOM 715 O O . ALA A 1 95 ? -18.157 -19.405 -2.914 1.00 97.50 95 ALA A O 1
ATOM 716 N N . VAL A 1 96 ? -16.072 -18.750 -3.405 1.00 97.38 96 VAL A N 1
ATOM 717 C CA . VAL A 1 96 ? -15.421 -20.044 -3.153 1.00 97.38 96 VAL A CA 1
ATOM 718 C C . VAL A 1 96 ? -15.256 -20.300 -1.658 1.00 97.38 96 VAL A C 1
ATOM 720 O O . VAL A 1 96 ? -15.614 -21.382 -1.197 1.00 97.38 96 VAL A O 1
ATOM 723 N N . PHE A 1 97 ? -14.753 -19.334 -0.886 1.00 97.38 97 PHE A N 1
ATOM 724 C CA . PHE A 1 97 ? -14.438 -19.570 0.527 1.00 97.38 97 PHE A CA 1
ATOM 725 C C . PHE A 1 97 ? -15.672 -19.939 1.360 1.00 97.38 97 PHE A C 1
ATOM 727 O O . PHE A 1 97 ? -15.638 -20.997 1.981 1.00 97.38 97 PHE A O 1
ATOM 734 N N . PRO A 1 98 ? -16.803 -19.209 1.289 1.00 96.44 98 PRO A N 1
ATOM 735 C CA . PRO A 1 98 ? -18.012 -19.603 2.017 1.00 96.44 98 PRO A CA 1
ATOM 736 C C . PRO A 1 98 ? -18.594 -20.953 1.572 1.00 96.44 98 PRO A C 1
ATOM 738 O O . PRO A 1 98 ? -19.298 -21.605 2.336 1.00 96.44 98 PRO A O 1
ATOM 741 N N . ARG A 1 99 ? -18.323 -21.384 0.330 1.00 97.06 99 ARG A N 1
ATOM 742 C CA . ARG A 1 99 ? -18.819 -22.657 -0.213 1.00 97.06 99 ARG A CA 1
ATOM 743 C C . ARG A 1 99 ? -18.014 -23.861 0.273 1.00 97.06 99 ARG A C 1
ATOM 745 O O . ARG A 1 99 ? -18.602 -24.916 0.496 1.00 97.06 99 ARG A O 1
ATOM 752 N N . TYR A 1 100 ? -16.692 -23.736 0.349 1.00 97.69 100 TYR A N 1
ATOM 7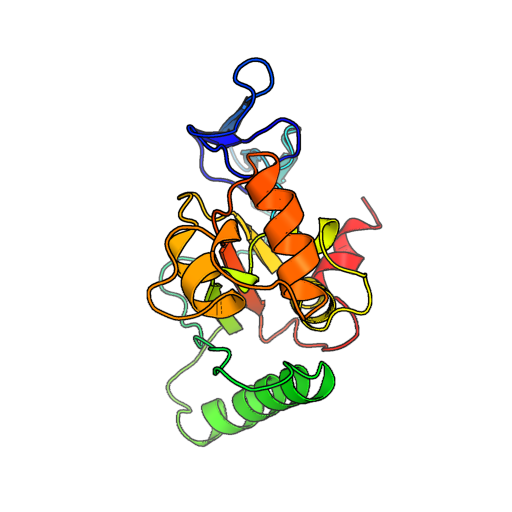53 C CA . TYR A 1 100 ? -15.798 -24.861 0.650 1.00 97.69 100 TYR A CA 1
ATOM 754 C C . TYR A 1 100 ? -15.241 -24.842 2.076 1.00 97.69 100 TYR A C 1
ATOM 756 O O . TYR A 1 100 ? -14.820 -25.890 2.553 1.00 97.69 100 TYR A O 1
ATOM 764 N N . PHE A 1 101 ? -15.272 -23.687 2.741 1.00 96.38 101 PHE A N 1
ATOM 765 C CA . PHE A 1 101 ? -14.822 -23.479 4.118 1.00 96.38 101 PHE A CA 1
ATOM 766 C C . PHE A 1 101 ? -15.876 -22.670 4.899 1.00 96.38 101 PHE A C 1
AT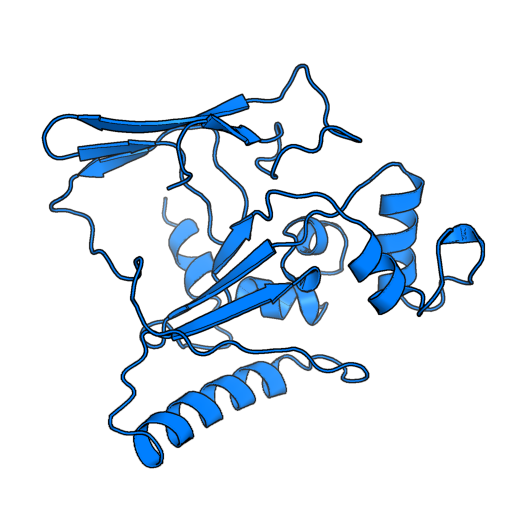OM 768 O O . PHE A 1 101 ? -15.582 -21.568 5.363 1.00 96.38 101 PHE A O 1
ATOM 775 N N . PRO A 1 102 ? -17.133 -23.150 4.994 1.00 95.94 102 PRO A N 1
ATOM 776 C CA . PRO A 1 102 ? -18.221 -22.412 5.644 1.00 95.94 102 PRO A CA 1
ATOM 777 C C . PRO A 1 102 ? -17.958 -22.096 7.124 1.00 95.94 102 PRO A C 1
ATOM 779 O O . PRO A 1 102 ? -18.530 -21.154 7.657 1.00 95.94 102 PRO A O 1
ATOM 782 N N . GLU A 1 103 ? -17.099 -22.865 7.790 1.00 96.31 103 GLU A N 1
ATOM 783 C CA . GLU A 1 103 ? -16.655 -22.640 9.165 1.00 96.31 103 GLU A CA 1
ATOM 784 C C . GLU A 1 103 ? -15.624 -21.508 9.304 1.00 96.31 103 GLU A C 1
ATOM 786 O O . GLU A 1 103 ? -15.377 -21.029 10.411 1.00 96.31 103 GLU A O 1
ATOM 791 N N . PHE A 1 104 ? -15.007 -21.082 8.198 1.00 95.31 104 PHE A N 1
ATOM 792 C CA . PHE A 1 104 ? -14.024 -20.007 8.174 1.00 95.31 104 PHE A CA 1
ATOM 793 C C . PHE A 1 104 ? -14.698 -18.683 7.809 1.00 95.31 104 PHE A C 1
ATOM 795 O O . PHE A 1 104 ? -14.699 -18.239 6.658 1.00 95.31 104 PHE A O 1
ATOM 802 N N . GLU A 1 105 ? -15.276 -18.029 8.812 1.00 94.88 105 GLU A N 1
ATOM 803 C CA . GLU A 1 105 ? -15.766 -16.662 8.663 1.00 94.88 105 GLU A CA 1
ATOM 804 C C . GLU A 1 105 ? -14.586 -15.686 8.604 1.00 94.88 105 GLU A C 1
ATOM 806 O O . GLU A 1 105 ? -13.712 -15.711 9.470 1.00 94.88 105 GLU A O 1
ATOM 811 N N . PHE A 1 106 ? -14.564 -14.827 7.582 1.00 97.06 106 PHE A N 1
ATOM 812 C CA . PHE A 1 106 ? -13.529 -13.815 7.365 1.00 97.06 106 PHE A CA 1
ATOM 813 C C . PHE A 1 106 ? -14.143 -12.437 7.094 1.00 97.06 106 PHE A C 1
ATOM 815 O O . PHE A 1 106 ? -15.235 -12.326 6.528 1.00 97.06 106 PHE A O 1
ATOM 822 N N . ARG A 1 107 ? -13.423 -11.381 7.488 1.00 97.56 107 ARG A N 1
ATOM 823 C CA . ARG A 1 107 ? -13.856 -9.977 7.375 1.00 97.56 107 ARG A CA 1
ATOM 824 C C . ARG A 1 107 ? -13.503 -9.349 6.027 1.00 97.56 107 ARG A C 1
ATOM 826 O O . ARG A 1 107 ? -14.179 -8.432 5.569 1.00 97.56 107 ARG A O 1
ATOM 833 N N . GLY A 1 108 ? -12.477 -9.858 5.353 1.00 98.00 108 GLY A N 1
ATOM 834 C CA . GLY A 1 108 ? -12.045 -9.333 4.063 1.00 98.00 108 GLY A CA 1
ATOM 835 C C . GLY A 1 108 ? -10.713 -9.895 3.593 1.00 98.00 108 GLY A C 1
ATOM 836 O O . GLY A 1 108 ? -10.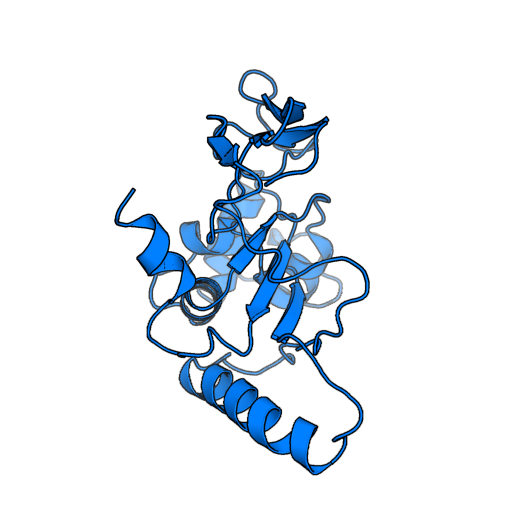317 -11.003 3.955 1.00 98.00 108 GLY A O 1
ATOM 837 N N . PHE A 1 109 ? -10.024 -9.107 2.778 1.00 98.50 109 PHE A N 1
ATOM 838 C CA . PHE A 1 109 ? -8.754 -9.437 2.153 1.00 98.50 109 PHE A CA 1
ATOM 839 C C . PHE A 1 109 ? -7.636 -8.562 2.697 1.00 98.50 109 PHE A C 1
ATOM 841 O O . PHE A 1 109 ? -7.855 -7.390 2.994 1.00 98.50 109 PHE A O 1
ATOM 848 N N . THR A 1 110 ? -6.423 -9.103 2.780 1.00 98.00 110 THR A N 1
ATOM 849 C CA . THR A 1 110 ? -5.240 -8.331 3.166 1.00 98.00 110 THR A CA 1
ATOM 850 C C . THR A 1 110 ? -4.005 -8.724 2.363 1.00 98.00 110 THR A C 1
ATOM 852 O O . THR A 1 110 ? -3.915 -9.824 1.822 1.00 98.00 110 THR A O 1
ATOM 855 N N . THR A 1 111 ? -3.033 -7.823 2.270 1.00 96.75 111 THR A N 1
ATOM 856 C CA . THR A 1 111 ? -1.694 -8.142 1.774 1.00 96.75 111 THR A CA 1
ATOM 857 C C . THR A 1 111 ? -0.661 -7.227 2.417 1.00 96.75 111 THR A C 1
ATOM 859 O O . THR A 1 111 ? -0.943 -6.070 2.717 1.00 96.75 111 THR A O 1
ATOM 862 N N . ALA A 1 112 ? 0.570 -7.722 2.530 1.00 94.50 112 ALA A N 1
ATOM 863 C CA . ALA A 1 112 ? 1.766 -6.912 2.731 1.00 94.50 112 ALA A CA 1
ATOM 864 C C . ALA A 1 112 ? 2.630 -7.008 1.468 1.00 94.50 112 ALA A C 1
ATOM 866 O O . ALA A 1 112 ? 2.922 -8.111 1.001 1.00 94.50 112 ALA A O 1
ATOM 867 N N . SER A 1 113 ? 2.991 -5.881 0.855 1.00 94.50 113 SER A N 1
ATOM 868 C CA . SER A 1 113 ? 3.771 -5.887 -0.389 1.00 94.50 113 SER A CA 1
ATOM 869 C C . SER A 1 113 ? 4.454 -4.549 -0.646 1.00 94.50 113 SER A C 1
ATOM 871 O O . SER A 1 113 ? 3.934 -3.495 -0.289 1.00 94.50 113 SER A O 1
ATOM 873 N N . TRP A 1 114 ? 5.580 -4.579 -1.366 1.00 94.19 114 TRP A N 1
ATOM 874 C CA . TRP A 1 114 ? 6.199 -3.368 -1.918 1.00 94.19 114 TRP A CA 1
ATOM 875 C C . TRP A 1 114 ? 5.241 -2.610 -2.850 1.00 94.19 114 TRP A C 1
ATOM 877 O O . TRP A 1 114 ? 5.299 -1.390 -2.942 1.00 94.19 114 TRP A O 1
ATOM 887 N N . LEU A 1 115 ? 4.314 -3.333 -3.492 1.00 95.31 115 LEU A N 1
ATOM 888 C CA . LEU A 1 115 ? 3.265 -2.763 -4.334 1.00 95.31 115 LEU A CA 1
ATOM 889 C C . LEU A 1 115 ? 2.278 -1.885 -3.559 1.00 95.31 115 LEU A C 1
ATOM 891 O O . LEU A 1 115 ? 1.493 -1.208 -4.206 1.00 95.31 115 LEU A O 1
ATOM 895 N N . MET A 1 116 ? 2.263 -1.922 -2.222 1.00 96.25 116 MET A N 1
ATOM 896 C CA . MET A 1 116 ? 1.377 -1.098 -1.386 1.00 96.25 116 MET A CA 1
ATOM 897 C C . MET A 1 116 ? 2.050 0.193 -0.904 1.00 96.25 116 MET A C 1
ATOM 899 O O . MET A 1 116 ? 1.462 0.917 -0.108 1.00 96.25 116 MET A O 1
ATOM 903 N N . ASP A 1 117 ? 3.272 0.496 -1.357 1.00 94.69 117 ASP A N 1
ATOM 904 C CA . ASP A 1 117 ? 3.882 1.790 -1.051 1.00 94.69 117 ASP A CA 1
ATOM 905 C C . ASP A 1 117 ? 3.089 2.908 -1.743 1.00 94.69 117 ASP A C 1
ATOM 907 O O . ASP A 1 117 ? 2.991 2.947 -2.975 1.00 94.69 117 ASP A O 1
ATOM 911 N N . SER A 1 118 ? 2.535 3.819 -0.947 1.00 93.31 118 SER A N 1
ATOM 912 C CA . SER A 1 118 ? 1.763 4.994 -1.379 1.00 93.31 118 SER A CA 1
ATOM 913 C C . SER A 1 118 ? 2.524 5.873 -2.373 1.00 93.31 118 SER A C 1
ATOM 915 O O . SER A 1 118 ? 1.921 6.513 -3.232 1.00 93.31 118 SER A O 1
ATOM 917 N N . ARG A 1 119 ? 3.863 5.863 -2.338 1.00 92.75 119 ARG A N 1
ATOM 918 C CA . ARG A 1 119 ? 4.702 6.603 -3.294 1.00 92.75 119 ARG A CA 1
ATOM 919 C C . ARG A 1 119 ? 4.477 6.170 -4.737 1.00 92.75 119 ARG A C 1
ATOM 921 O O . ARG A 1 119 ? 4.659 6.981 -5.640 1.00 92.75 119 ARG A O 1
ATOM 928 N N . LEU A 1 120 ? 4.080 4.920 -4.980 1.00 95.44 120 LEU A N 1
ATOM 929 C CA . LEU A 1 120 ? 3.842 4.423 -6.337 1.00 95.44 120 LEU A CA 1
ATOM 930 C C . LEU A 1 120 ? 2.707 5.181 -7.041 1.00 95.44 120 LEU A C 1
ATOM 932 O O . LEU A 1 120 ? 2.796 5.370 -8.251 1.00 95.44 120 LEU A O 1
ATOM 936 N N . GLU A 1 121 ? 1.708 5.677 -6.305 1.00 94.38 121 GLU A N 1
ATOM 937 C CA . GLU A 1 121 ? 0.632 6.522 -6.845 1.00 94.38 121 GLU A CA 1
ATOM 938 C C . GLU A 1 121 ? 1.154 7.881 -7.351 1.00 94.38 121 GLU A C 1
ATOM 940 O O . GLU A 1 121 ? 0.618 8.425 -8.311 1.00 94.38 121 GLU A O 1
ATOM 945 N N . HIS A 1 122 ? 2.251 8.395 -6.784 1.00 92.19 122 HIS A N 1
ATOM 946 C CA . HIS A 1 122 ? 2.902 9.628 -7.247 1.00 92.19 122 HIS A CA 1
ATOM 947 C C . HIS A 1 122 ? 3.934 9.403 -8.359 1.00 92.19 122 HIS A C 1
ATOM 949 O O . HIS A 1 122 ? 4.205 10.311 -9.143 1.00 92.19 122 HIS A O 1
ATOM 955 N N . LEU A 1 123 ? 4.546 8.218 -8.408 1.00 95.56 123 LEU A N 1
ATOM 956 C CA . LEU A 1 123 ? 5.620 7.901 -9.355 1.00 95.56 123 LEU A CA 1
ATOM 957 C C . LEU A 1 123 ? 5.108 7.342 -10.686 1.00 95.56 123 LEU A C 1
ATOM 959 O O . LEU A 1 123 ? 5.789 7.454 -11.705 1.00 95.56 123 LEU A O 1
ATOM 963 N N . LEU A 1 124 ? 3.953 6.679 -10.681 1.00 97.25 124 LEU A N 1
ATOM 964 C CA . LEU A 1 124 ? 3.409 5.996 -11.849 1.00 97.25 124 LEU A CA 1
ATOM 965 C C . LEU A 1 124 ? 2.258 6.792 -12.468 1.00 97.25 124 LEU A C 1
ATOM 967 O O . LEU A 1 124 ? 1.585 7.572 -11.804 1.00 97.25 124 LEU A O 1
ATOM 971 N N . ALA A 1 125 ? 2.009 6.559 -13.758 1.00 96.12 125 ALA A N 1
ATOM 972 C CA . ALA A 1 125 ? 0.851 7.137 -14.432 1.00 96.12 125 ALA A CA 1
ATOM 973 C C . ALA A 1 125 ? -0.465 6.661 -13.773 1.00 96.12 125 ALA A C 1
ATOM 975 O O . ALA A 1 125 ? -0.530 5.488 -13.380 1.00 96.12 125 ALA A O 1
ATOM 976 N N . PRO A 1 126 ? -1.521 7.496 -13.713 1.00 95.00 126 PRO A N 1
ATOM 977 C CA . PRO A 1 126 ? -2.816 7.121 -13.135 1.00 95.00 126 PRO A CA 1
ATOM 978 C C . PRO A 1 126 ? -3.436 5.859 -13.754 1.00 95.00 126 PRO A C 1
ATOM 980 O O . PRO A 1 126 ? -4.123 5.094 -13.084 1.00 95.00 126 PRO A O 1
ATOM 983 N N . GLU A 1 127 ? -3.157 5.590 -15.031 1.00 94.75 127 GLU A N 1
ATOM 984 C CA . GLU A 1 127 ? -3.655 4.417 -15.755 1.00 94.75 127 GLU A CA 1
ATOM 985 C C . GLU A 1 127 ? -2.881 3.129 -15.424 1.00 94.75 127 GLU A C 1
ATOM 987 O O . GLU A 1 127 ? -3.264 2.043 -15.869 1.00 94.75 127 GLU A O 1
ATOM 992 N N . SER A 1 128 ? -1.788 3.224 -14.657 1.00 96.69 128 SER A N 1
ATOM 993 C CA . SER A 1 128 ? -1.014 2.075 -14.194 1.00 96.69 128 SER A CA 1
ATOM 994 C C . SER A 1 128 ? -1.904 1.114 -13.417 1.00 96.69 128 SER A C 1
ATOM 996 O O . SER A 1 128 ? -2.584 1.489 -12.465 1.00 96.69 128 SER A O 1
ATOM 998 N N . ASN A 1 129 ? -1.835 -0.168 -13.764 1.00 96.94 129 ASN A N 1
ATOM 999 C CA . ASN A 1 129 ? -2.565 -1.214 -13.056 1.00 96.94 129 ASN A CA 1
ATOM 1000 C C . ASN A 1 129 ? -2.236 -1.272 -11.554 1.00 96.94 129 ASN A C 1
ATOM 1002 O O . ASN A 1 129 ? -3.107 -1.612 -10.760 1.00 96.94 129 ASN A O 1
ATOM 1006 N N . ILE A 1 130 ? -1.005 -0.918 -11.164 1.00 96.94 130 ILE A N 1
ATOM 1007 C CA . ILE A 1 130 ? -0.605 -0.842 -9.751 1.00 96.94 130 ILE A CA 1
ATOM 1008 C C . ILE A 1 130 ? -1.401 0.258 -9.046 1.00 96.94 130 ILE A C 1
ATOM 1010 O O . ILE A 1 130 ? -1.996 0.002 -8.006 1.00 96.94 130 ILE A O 1
ATOM 1014 N N . VAL A 1 131 ? -1.451 1.451 -9.644 1.00 97.50 131 VAL A N 1
ATOM 1015 C CA . VAL A 1 131 ? -2.150 2.617 -9.084 1.00 97.50 131 VAL A CA 1
ATOM 1016 C C . VAL A 1 131 ? -3.646 2.352 -9.005 1.00 97.50 131 VAL A C 1
ATOM 1018 O O . VAL A 1 131 ? -4.248 2.495 -7.948 1.00 97.50 131 VAL A O 1
ATOM 1021 N N . ARG A 1 132 ? -4.239 1.857 -10.093 1.00 97.75 132 ARG A N 1
ATOM 1022 C CA . ARG A 1 132 ? -5.665 1.524 -10.126 1.00 97.75 132 ARG A CA 1
ATOM 1023 C C . ARG A 1 132 ? -6.042 0.473 -9.085 1.00 97.75 132 ARG A C 1
ATOM 1025 O O . ARG A 1 132 ? -7.072 0.613 -8.448 1.00 97.75 132 ARG A O 1
ATOM 1032 N N . MET A 1 133 ? -5.216 -0.558 -8.884 1.00 97.69 133 MET A N 1
ATOM 1033 C CA . MET A 1 133 ? -5.442 -1.537 -7.815 1.00 97.69 133 MET A CA 1
ATOM 1034 C C . MET A 1 133 ? -5.289 -0.893 -6.429 1.00 97.69 133 MET A C 1
ATOM 1036 O O . MET A 1 133 ? -6.128 -1.137 -5.573 1.00 97.69 133 MET A O 1
ATOM 1040 N N . GLN A 1 134 ? -4.270 -0.060 -6.193 1.00 97.62 134 GLN A N 1
ATOM 1041 C CA . GLN A 1 134 ? -4.104 0.653 -4.918 1.00 97.62 134 GLN A CA 1
ATOM 1042 C C . GLN A 1 134 ? -5.311 1.541 -4.564 1.00 97.62 134 GLN A C 1
ATOM 1044 O O . GLN A 1 134 ? -5.627 1.700 -3.387 1.00 97.62 134 GLN A O 1
ATOM 1049 N N . GLN A 1 135 ? -5.981 2.121 -5.562 1.00 97.62 135 GLN A N 1
ATOM 1050 C CA . GLN A 1 135 ? -7.159 2.974 -5.371 1.00 97.62 135 GLN A CA 1
ATOM 1051 C C . GLN A 1 135 ? -8.426 2.198 -4.975 1.00 97.62 135 GLN A C 1
ATOM 1053 O O . GLN A 1 135 ? -9.338 2.789 -4.408 1.00 97.62 135 GLN A O 1
ATOM 1058 N N . GLU A 1 136 ? -8.480 0.886 -5.211 1.00 98.12 136 GLU A N 1
ATOM 1059 C CA . GLU A 1 136 ? -9.580 0.016 -4.758 1.00 98.12 136 GLU A CA 1
ATOM 1060 C C . GLU A 1 136 ? -9.384 -0.497 -3.323 1.00 98.12 136 GLU A C 1
ATOM 1062 O O . GLU A 1 136 ? -10.266 -1.143 -2.765 1.00 98.12 136 GLU A O 1
ATOM 1067 N N . LEU A 1 137 ? -8.220 -0.242 -2.720 1.00 97.94 137 LEU A N 1
ATOM 1068 C CA . LEU A 1 137 ? -7.836 -0.768 -1.414 1.00 97.94 137 LEU A CA 1
ATOM 1069 C C . LEU A 1 137 ? -7.656 0.363 -0.400 1.00 97.94 137 LEU A C 1
ATOM 1071 O O . LEU A 1 137 ? -7.344 1.503 -0.758 1.00 97.94 137 LEU A O 1
ATOM 1075 N N . TYR A 1 138 ? -7.785 0.024 0.880 1.00 97.75 138 TYR A N 1
ATOM 1076 C CA . TYR A 1 138 ? -7.325 0.883 1.962 1.00 97.75 138 TYR A CA 1
ATOM 1077 C C . TYR A 1 138 ? -5.856 0.571 2.239 1.00 97.75 138 TYR A C 1
ATOM 1079 O O . TYR A 1 138 ? -5.525 -0.538 2.667 1.00 97.75 138 TYR A O 1
ATOM 1087 N N . LEU A 1 139 ? -4.965 1.527 1.977 1.00 97.06 139 LEU A N 1
ATOM 1088 C CA . LEU A 1 139 ? -3.535 1.360 2.224 1.00 97.06 139 LEU A CA 1
ATOM 1089 C C . LEU A 1 139 ? -3.169 1.762 3.656 1.00 97.06 139 LEU A C 1
ATOM 1091 O O . LEU A 1 139 ? -3.678 2.740 4.199 1.00 97.06 139 LEU A O 1
ATOM 1095 N N . CYS A 1 140 ? -2.215 1.039 4.232 1.00 94.38 140 CYS A N 1
ATOM 1096 C CA . CYS A 1 140 ? -1.595 1.347 5.513 1.00 94.38 140 CYS A CA 1
ATOM 1097 C C . CYS A 1 140 ? -0.069 1.424 5.335 1.00 94.38 140 CYS A C 1
ATOM 1099 O O . CYS A 1 140 ? 0.519 0.551 4.680 1.00 94.38 140 CYS A O 1
ATOM 1101 N N . PRO A 1 141 ? 0.596 2.437 5.918 1.00 91.00 141 PRO A N 1
ATOM 1102 C CA . PRO A 1 141 ? 2.009 2.686 5.673 1.00 91.00 141 PRO A CA 1
ATOM 1103 C C . PRO A 1 141 ? 2.891 1.550 6.201 1.00 91.00 141 PRO A C 1
ATOM 1105 O O . PRO A 1 141 ? 2.752 1.109 7.343 1.00 91.00 141 PRO A O 1
ATOM 1108 N N . GLY A 1 142 ? 3.848 1.107 5.382 1.00 87.06 142 GLY A N 1
ATOM 1109 C CA . GLY A 1 142 ? 4.944 0.258 5.839 1.00 87.06 142 GLY A CA 1
ATOM 1110 C C . GLY A 1 142 ? 5.918 1.071 6.689 1.00 87.06 142 GLY A C 1
ATOM 1111 O O . GLY A 1 142 ? 6.318 2.164 6.299 1.00 87.06 142 GLY A O 1
ATOM 1112 N N . LEU A 1 143 ? 6.303 0.555 7.858 1.00 81.69 143 LEU A N 1
ATOM 1113 C CA . LEU A 1 143 ? 7.173 1.281 8.797 1.00 81.69 143 LEU A CA 1
ATOM 1114 C C . LEU A 1 143 ? 8.669 1.012 8.588 1.00 81.69 143 LEU A C 1
ATOM 1116 O O . LEU A 1 143 ? 9.504 1.663 9.211 1.00 81.69 143 LEU A O 1
ATOM 1120 N N . GLN A 1 144 ? 9.020 0.039 7.745 1.00 75.50 144 GLN A N 1
ATOM 1121 C CA . GLN A 1 144 ? 10.404 -0.366 7.516 1.00 75.50 144 GLN A CA 1
ATOM 1122 C C . GLN A 1 144 ? 10.774 -0.174 6.054 1.00 75.50 144 GLN A C 1
ATOM 1124 O O . GLN A 1 144 ? 10.113 -0.694 5.162 1.00 75.50 144 GLN A O 1
ATOM 1129 N N . GLY A 1 145 ? 11.833 0.603 5.833 1.00 71.62 145 GLY A N 1
ATOM 1130 C CA . GLY A 1 145 ? 12.355 0.913 4.511 1.00 71.62 145 GLY A CA 1
ATOM 1131 C C . GLY A 1 145 ? 13.306 -0.174 4.055 1.00 71.62 145 GLY A C 1
ATOM 1132 O O . GLY A 1 145 ? 14.376 -0.309 4.644 1.00 71.62 145 GLY A O 1
ATOM 1133 N N . ASP A 1 146 ? 12.943 -0.911 3.010 1.00 79.44 146 ASP A N 1
ATOM 1134 C CA . ASP A 1 146 ? 13.868 -1.806 2.327 1.00 79.44 146 ASP A CA 1
ATOM 1135 C C . ASP A 1 146 ? 13.575 -1.851 0.824 1.00 79.44 146 ASP A C 1
ATOM 1137 O O . ASP A 1 146 ? 12.502 -2.246 0.358 1.00 79.44 146 ASP A O 1
ATOM 1141 N N . ASN A 1 147 ? 14.581 -1.459 0.049 1.00 88.25 147 ASN A N 1
ATOM 1142 C CA . ASN A 1 147 ? 14.525 -1.468 -1.401 1.00 88.25 147 ASN A CA 1
ATOM 1143 C C . ASN A 1 147 ? 14.689 -2.884 -1.991 1.00 88.25 147 ASN A C 1
ATOM 1145 O O . ASN A 1 147 ? 14.463 -3.061 -3.188 1.00 88.25 147 ASN A O 1
ATOM 1149 N N . GLN A 1 148 ? 15.053 -3.901 -1.198 1.00 89.19 148 GLN A N 1
ATOM 1150 C CA . GLN A 1 148 ? 15.375 -5.250 -1.676 1.00 89.19 148 GLN A CA 1
ATOM 1151 C C . GLN A 1 148 ? 14.253 -5.868 -2.519 1.00 89.19 148 GLN A C 1
ATOM 1153 O O . GLN A 1 148 ? 14.510 -6.362 -3.621 1.00 89.19 148 GLN A O 1
ATOM 1158 N N . GLN A 1 149 ? 13.002 -5.817 -2.046 1.00 90.19 149 GLN A N 1
ATOM 1159 C CA . GLN A 1 149 ? 11.864 -6.360 -2.800 1.00 90.19 149 GLN A CA 1
ATOM 1160 C C . GLN A 1 149 ? 11.643 -5.601 -4.110 1.00 90.19 149 GLN A C 1
ATOM 1162 O O . GLN A 1 149 ? 11.388 -6.220 -5.142 1.00 90.19 149 GLN A O 1
ATOM 1167 N N . VAL A 1 150 ? 11.793 -4.275 -4.101 1.00 93.12 150 VAL A N 1
ATOM 1168 C CA . VAL A 1 150 ? 11.666 -3.453 -5.312 1.00 93.12 150 VAL A CA 1
ATOM 1169 C C . VAL A 1 150 ? 12.764 -3.811 -6.315 1.00 93.12 150 VAL A C 1
ATOM 1171 O O . VAL A 1 150 ? 12.471 -4.046 -7.486 1.00 93.12 150 VAL A O 1
ATOM 1174 N N . TYR A 1 151 ? 14.011 -3.948 -5.858 1.00 93.94 151 TYR A N 1
ATOM 1175 C CA . TYR A 1 151 ? 15.154 -4.303 -6.702 1.00 93.94 151 TYR A CA 1
ATOM 1176 C C . TYR A 1 151 ? 14.916 -5.651 -7.379 1.00 93.94 151 TYR A C 1
ATOM 1178 O O . TYR A 1 151 ? 14.924 -5.763 -8.606 1.00 93.94 151 TYR A O 1
ATOM 1186 N N . GLN A 1 152 ? 14.583 -6.657 -6.576 1.00 92.00 152 GLN A N 1
ATOM 1187 C CA . GLN A 1 152 ? 14.330 -8.009 -7.041 1.00 92.00 152 GLN A CA 1
ATOM 1188 C C . GLN A 1 152 ? 13.163 -8.087 -8.036 1.00 92.00 152 GLN A C 1
ATOM 1190 O O . GLN A 1 152 ? 13.257 -8.778 -9.052 1.00 92.00 152 GLN A O 1
ATOM 1195 N N . ARG A 1 153 ? 12.044 -7.417 -7.738 1.00 92.69 153 ARG A N 1
ATOM 1196 C CA . ARG A 1 153 ? 10.790 -7.567 -8.491 1.00 92.69 153 ARG A CA 1
ATOM 1197 C C . ARG A 1 153 ? 10.738 -6.706 -9.750 1.00 92.69 153 ARG A C 1
ATOM 1199 O O . ARG A 1 153 ? 10.053 -7.089 -10.694 1.00 92.69 153 ARG A O 1
ATOM 1206 N N . VAL A 1 154 ? 11.456 -5.583 -9.779 1.00 94.06 154 VAL A N 1
ATOM 1207 C CA . VAL A 1 154 ? 11.431 -4.620 -10.895 1.00 94.06 154 VAL A CA 1
ATOM 1208 C C . VAL A 1 154 ? 12.659 -4.756 -11.797 1.00 94.06 154 VAL A C 1
ATOM 1210 O O . VAL A 1 154 ? 12.546 -4.652 -13.022 1.00 94.06 154 VAL A O 1
ATOM 1213 N N . PHE A 1 155 ? 13.829 -5.012 -11.212 1.00 93.75 155 PHE A N 1
ATOM 1214 C CA . PHE A 1 155 ? 15.109 -5.033 -11.926 1.00 93.75 155 PHE A CA 1
ATOM 1215 C C . PHE A 1 155 ? 15.698 -6.439 -12.063 1.00 93.75 155 PHE A C 1
ATOM 1217 O O . PHE A 1 155 ? 16.464 -6.686 -12.994 1.00 93.75 155 PHE A O 1
ATOM 1224 N N . GLY A 1 156 ? 15.275 -7.374 -11.211 1.00 91.56 156 GLY A N 1
ATOM 1225 C CA . GLY A 1 156 ? 15.619 -8.789 -11.291 1.00 91.56 156 GLY A CA 1
ATOM 1226 C C . GLY A 1 156 ? 16.374 -9.291 -10.064 1.00 91.56 156 GLY A C 1
ATOM 1227 O O . GLY A 1 156 ? 16.940 -8.530 -9.280 1.00 91.56 156 GLY A O 1
ATOM 1228 N N . TRP A 1 157 ? 16.381 -10.612 -9.894 1.00 90.25 157 TRP A N 1
ATOM 1229 C CA . TRP A 1 157 ? 17.098 -11.268 -8.803 1.00 90.25 157 TRP A CA 1
ATOM 1230 C C . TRP A 1 157 ? 18.605 -10.992 -8.871 1.00 90.25 157 TRP A C 1
ATOM 1232 O O . TRP A 1 157 ? 19.213 -11.099 -9.932 1.00 90.25 157 TRP A O 1
ATOM 1242 N N . GLY A 1 158 ? 19.203 -10.667 -7.722 1.00 89.19 158 GLY A N 1
ATOM 1243 C CA . GLY A 1 158 ? 20.638 -10.392 -7.597 1.00 89.19 158 GLY A CA 1
ATOM 1244 C C . GLY A 1 158 ? 21.062 -8.972 -7.980 1.00 89.19 158 GLY A C 1
ATOM 1245 O O . GLY A 1 158 ? 22.234 -8.640 -7.827 1.00 89.19 158 GLY A O 1
ATOM 1246 N N . VAL A 1 159 ? 20.139 -8.116 -8.433 1.00 91.00 159 VAL A N 1
ATOM 1247 C CA . VAL A 1 159 ? 20.440 -6.700 -8.672 1.00 91.00 159 VAL A CA 1
ATOM 1248 C C . VAL A 1 159 ? 20.606 -5.982 -7.335 1.00 91.00 159 VAL A C 1
ATOM 1250 O O . VAL A 1 159 ? 19.688 -5.952 -6.521 1.00 91.00 159 VAL A O 1
ATOM 1253 N N . THR A 1 160 ? 21.779 -5.383 -7.130 1.00 88.38 160 THR A N 1
ATOM 1254 C CA . THR A 1 160 ? 22.119 -4.553 -5.959 1.00 88.38 160 THR A CA 1
ATOM 1255 C C . THR A 1 160 ? 22.439 -3.104 -6.329 1.00 88.38 160 THR A C 1
ATOM 1257 O O . THR A 1 160 ? 22.439 -2.237 -5.461 1.00 88.38 160 THR A O 1
ATOM 1260 N N . ASP A 1 161 ? 22.653 -2.818 -7.616 1.00 90.62 161 ASP A N 1
ATOM 1261 C CA . ASP A 1 161 ? 22.746 -1.467 -8.171 1.00 90.62 161 ASP A CA 1
ATOM 1262 C C . ASP A 1 161 ? 21.845 -1.370 -9.404 1.00 90.62 161 ASP A C 1
ATOM 1264 O O . ASP A 1 161 ? 22.119 -1.976 -10.440 1.00 90.62 161 ASP A O 1
ATOM 1268 N N . ILE A 1 162 ? 20.771 -0.591 -9.316 1.00 92.25 162 ILE A N 1
ATOM 1269 C CA . ILE A 1 162 ? 19.804 -0.408 -10.406 1.00 92.25 162 ILE A CA 1
ATOM 1270 C C . ILE A 1 162 ? 20.426 0.201 -11.670 1.00 92.25 162 ILE A C 1
ATOM 1272 O O . ILE A 1 162 ? 19.873 0.032 -12.754 1.00 92.25 162 ILE A O 1
ATOM 1276 N N . ARG A 1 163 ? 21.573 0.886 -11.558 1.00 90.94 163 ARG A N 1
ATOM 1277 C CA . ARG A 1 163 ? 22.299 1.486 -12.692 1.00 90.94 163 ARG A CA 1
ATOM 1278 C C . ARG A 1 163 ? 23.082 0.444 -13.490 1.00 90.94 163 ARG A C 1
ATOM 1280 O O . ARG A 1 163 ? 23.500 0.719 -14.610 1.00 90.94 163 ARG A O 1
ATOM 1287 N N . SER A 1 164 ? 23.266 -0.753 -12.928 1.00 92.00 164 SER A N 1
ATOM 1288 C CA . SER A 1 164 ? 23.92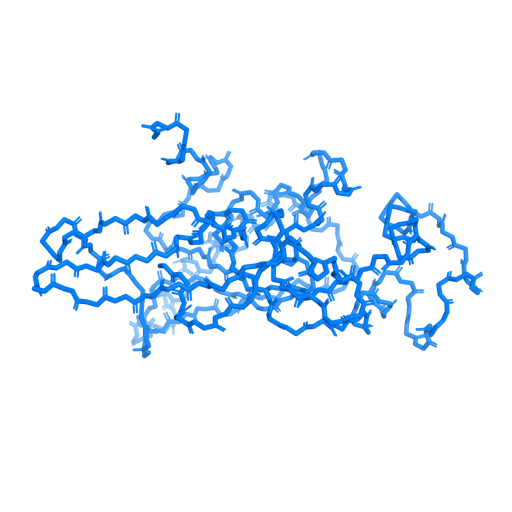6 -1.878 -13.602 1.00 92.00 164 SER A CA 1
ATOM 1289 C C . SER A 1 164 ? 23.037 -2.579 -14.634 1.00 92.00 164 SER A C 1
ATOM 1291 O O . SER A 1 164 ? 23.531 -3.399 -15.408 1.00 92.00 164 SER A O 1
ATOM 1293 N N . VAL A 1 165 ? 21.737 -2.258 -14.680 1.00 93.19 165 VAL A N 1
ATOM 1294 C CA . VAL A 1 165 ? 20.773 -2.884 -15.591 1.00 93.19 165 VAL A CA 1
ATOM 1295 C C . VAL A 1 165 ? 19.991 -1.846 -16.405 1.00 93.19 165 VAL A C 1
ATOM 1297 O O . VAL A 1 165 ? 19.717 -0.749 -15.922 1.00 93.19 165 VAL A O 1
ATOM 1300 N N . PRO A 1 166 ? 19.585 -2.166 -17.647 1.00 93.44 166 PRO A N 1
ATOM 1301 C CA . PRO A 1 166 ? 18.820 -1.240 -18.478 1.00 93.44 166 PRO A CA 1
ATOM 1302 C C . PRO A 1 166 ? 17.377 -1.063 -17.984 1.00 93.44 166 PRO A C 1
ATOM 1304 O O . PRO A 1 166 ? 16.669 -2.042 -17.738 1.00 93.44 166 PRO A O 1
ATOM 1307 N N . TRP A 1 167 ? 16.894 0.181 -17.948 1.00 95.69 167 TRP A N 1
ATOM 1308 C CA . TRP A 1 167 ? 15.505 0.510 -17.603 1.00 95.69 167 TRP A CA 1
ATOM 1309 C C . TRP A 1 167 ? 14.627 0.518 -18.858 1.00 95.69 167 TRP A C 1
ATOM 1311 O O . TRP A 1 167 ? 14.488 1.524 -19.557 1.00 95.69 167 TRP A O 1
ATOM 1321 N N . LYS A 1 168 ? 14.062 -0.644 -19.190 1.00 95.00 168 LYS A N 1
ATOM 1322 C CA . LYS A 1 168 ? 13.327 -0.859 -20.447 1.00 95.00 168 LYS A CA 1
ATOM 1323 C C . LYS A 1 168 ? 11.852 -0.483 -20.335 1.00 95.00 168 LYS A C 1
ATOM 1325 O O . LYS A 1 168 ? 11.284 0.056 -21.282 1.00 95.00 168 LYS A O 1
ATOM 1330 N N . THR A 1 169 ? 11.233 -0.772 -19.194 1.00 93.94 169 THR A N 1
ATOM 1331 C CA . THR A 1 169 ? 9.798 -0.542 -18.962 1.00 93.94 169 THR A CA 1
ATOM 1332 C C . THR A 1 169 ? 9.540 0.812 -18.302 1.00 93.94 169 THR A C 1
ATOM 1334 O O . THR A 1 169 ? 10.431 1.379 -17.673 1.00 93.94 169 THR A O 1
ATOM 1337 N N . SER A 1 170 ? 8.315 1.332 -18.415 1.00 94.25 170 SER A N 1
ATOM 1338 C CA . SER A 1 170 ? 7.903 2.552 -17.701 1.00 94.25 170 SER A CA 1
ATOM 1339 C C . SER A 1 170 ? 8.065 2.410 -16.185 1.00 94.25 170 SER A C 1
ATOM 1341 O O . SER A 1 170 ? 8.573 3.323 -15.546 1.00 94.25 170 SER A O 1
ATOM 1343 N N . LEU A 1 171 ? 7.725 1.240 -15.633 1.00 94.88 171 LEU A N 1
ATOM 1344 C CA . LEU A 1 171 ? 7.907 0.924 -14.215 1.00 94.88 171 LEU A CA 1
ATOM 1345 C C . LEU A 1 171 ? 9.381 1.009 -13.794 1.00 94.88 171 LEU A C 1
ATOM 1347 O O . LEU A 1 171 ? 9.696 1.666 -12.809 1.00 94.88 171 LEU A O 1
ATOM 1351 N N . GLN A 1 172 ? 10.284 0.388 -14.562 1.00 95.88 172 GLN A N 1
ATOM 1352 C CA . GLN A 1 172 ? 11.726 0.445 -14.294 1.00 95.88 172 GLN A CA 1
ATOM 1353 C C . GLN A 1 172 ? 12.272 1.871 -14.357 1.00 95.88 172 GLN A C 1
ATOM 1355 O O . GLN A 1 172 ? 13.113 2.220 -13.539 1.00 95.88 172 GLN A O 1
ATOM 1360 N N . LYS A 1 173 ? 11.802 2.688 -15.305 1.00 96.88 173 LYS A N 1
ATOM 1361 C CA . LYS A 1 173 ? 12.243 4.082 -15.444 1.00 96.88 173 LYS A CA 1
ATOM 1362 C C . LYS A 1 173 ? 11.780 4.936 -14.267 1.00 96.88 173 LYS A C 1
ATOM 1364 O O . LYS A 1 173 ? 12.619 5.537 -13.615 1.00 96.88 173 LYS A O 1
ATOM 1369 N N . ALA A 1 174 ? 10.487 4.910 -13.940 1.00 96.88 174 ALA A N 1
ATOM 1370 C CA . ALA A 1 174 ? 9.928 5.703 -12.845 1.00 96.88 174 ALA A CA 1
ATOM 1371 C C . ALA A 1 174 ? 10.551 5.343 -11.485 1.00 96.88 174 ALA A C 1
ATOM 1373 O O . ALA A 1 174 ? 11.004 6.212 -10.741 1.00 96.88 174 ALA A O 1
ATOM 1374 N N . ILE A 1 175 ? 10.632 4.044 -11.177 1.00 95.81 175 ILE A N 1
ATOM 1375 C CA . ILE A 1 175 ? 11.261 3.563 -9.939 1.00 95.81 175 ILE A CA 1
ATOM 1376 C C . ILE A 1 175 ? 12.768 3.839 -9.954 1.00 95.81 175 ILE A C 1
ATOM 1378 O O . ILE A 1 175 ? 13.331 4.231 -8.934 1.00 95.81 175 ILE A O 1
ATOM 1382 N N . GLY A 1 176 ? 13.419 3.653 -11.102 1.00 95.94 176 GLY A N 1
ATOM 1383 C CA . GLY A 1 176 ? 14.849 3.884 -11.261 1.00 95.94 176 GLY A CA 1
ATOM 1384 C C . GLY A 1 176 ? 15.235 5.339 -11.015 1.00 95.94 176 GLY A C 1
ATOM 1385 O O . GLY A 1 176 ? 16.156 5.605 -10.247 1.00 95.94 176 GLY A O 1
ATOM 1386 N N . GLU A 1 177 ? 14.499 6.282 -11.605 1.00 95.50 177 GLU A N 1
ATOM 1387 C CA . GLU A 1 177 ? 14.687 7.722 -11.410 1.00 95.50 177 GLU A CA 1
ATOM 1388 C C . GLU A 1 177 ? 14.477 8.122 -9.946 1.00 95.50 177 GLU A C 1
ATOM 1390 O O . GLU A 1 177 ? 15.315 8.825 -9.378 1.00 95.50 177 GLU A O 1
ATOM 1395 N N . TYR A 1 178 ? 13.412 7.626 -9.308 1.00 94.12 178 TYR A N 1
ATOM 1396 C CA . TYR A 1 178 ? 13.136 7.895 -7.895 1.00 94.12 178 TYR A CA 1
ATOM 1397 C C . TYR A 1 178 ? 14.282 7.444 -6.981 1.00 94.12 178 TYR A C 1
ATOM 1399 O O . TYR A 1 178 ? 14.783 8.225 -6.171 1.00 94.12 178 TYR A O 1
ATOM 1407 N N . LEU A 1 179 ? 14.735 6.200 -7.145 1.00 92.81 179 LEU A N 1
ATOM 1408 C CA . LEU A 1 179 ? 15.837 5.637 -6.365 1.00 92.81 179 LEU A CA 1
ATOM 1409 C C . LEU A 1 179 ? 17.168 6.348 -6.653 1.00 92.81 179 LEU A C 1
ATOM 1411 O O . LEU A 1 179 ? 17.939 6.612 -5.733 1.00 92.81 179 LEU A O 1
ATOM 1415 N N . ASN A 1 180 ? 17.438 6.704 -7.913 1.00 91.88 180 ASN A N 1
ATOM 1416 C CA . ASN A 1 180 ? 18.662 7.413 -8.298 1.00 91.88 180 ASN A CA 1
ATOM 1417 C C . ASN A 1 180 ? 18.735 8.828 -7.699 1.00 91.88 180 ASN A C 1
ATOM 1419 O O . ASN A 1 180 ? 19.827 9.333 -7.455 1.00 91.88 180 ASN A O 1
ATOM 1423 N N . ASN A 1 181 ? 17.583 9.435 -7.406 1.00 90.81 181 ASN A N 1
ATOM 1424 C CA . ASN A 1 181 ? 17.478 10.719 -6.714 1.00 90.81 181 ASN A CA 1
ATOM 1425 C C . ASN A 1 181 ? 17.466 10.582 -5.175 1.00 90.81 181 ASN A C 1
ATOM 1427 O O . ASN A 1 181 ? 17.132 11.535 -4.475 1.00 90.81 181 ASN A O 1
ATOM 1431 N N . GLY A 1 182 ? 17.830 9.412 -4.634 1.00 88.44 182 GLY A N 1
ATOM 1432 C CA . GLY A 1 182 ? 17.922 9.156 -3.190 1.00 88.44 182 GLY A CA 1
ATOM 1433 C C . GLY A 1 182 ? 16.620 8.683 -2.534 1.00 88.44 182 GLY A C 1
ATOM 1434 O O . GLY A 1 182 ? 16.572 8.516 -1.313 1.00 88.44 182 GLY A O 1
ATOM 1435 N N . GLY A 1 183 ? 15.569 8.444 -3.323 1.00 89.06 183 GLY A N 1
ATOM 1436 C CA . GLY A 1 183 ? 14.305 7.896 -2.846 1.00 89.06 183 GLY A CA 1
ATOM 1437 C C . GLY A 1 183 ? 14.448 6.504 -2.225 1.00 89.06 183 GLY A C 1
ATOM 1438 O O . GLY A 1 183 ? 15.380 5.763 -2.531 1.00 89.06 183 GLY A O 1
ATOM 1439 N N . HIS A 1 184 ? 13.515 6.148 -1.343 1.00 89.25 184 HIS A N 1
ATOM 1440 C CA . HIS A 1 184 ? 13.452 4.840 -0.686 1.00 89.25 184 HIS A CA 1
ATOM 1441 C C . HIS A 1 184 ? 12.006 4.357 -0.575 1.00 89.25 184 HIS A C 1
ATOM 1443 O O . HIS A 1 184 ? 11.092 5.154 -0.353 1.00 89.25 184 HIS A O 1
ATOM 1449 N N . PHE A 1 185 ? 11.818 3.043 -0.689 1.00 90.50 185 PHE A N 1
ATOM 1450 C CA . PHE A 1 185 ? 10.531 2.381 -0.493 1.00 90.50 185 PHE A CA 1
ATOM 1451 C C . PHE A 1 185 ? 10.451 1.711 0.880 1.00 90.50 185 PHE A C 1
ATOM 1453 O O . PHE A 1 185 ? 11.442 1.193 1.391 1.00 90.50 185 PHE A O 1
ATOM 1460 N N . HIS A 1 186 ? 9.246 1.688 1.444 1.00 86.25 186 HIS A N 1
ATOM 1461 C CA . HIS A 1 186 ? 8.884 0.992 2.682 1.00 86.25 186 HIS A CA 1
ATOM 1462 C C . HIS A 1 186 ? 7.891 -0.151 2.449 1.00 86.25 186 HIS A C 1
ATOM 1464 O O . HIS A 1 186 ? 7.596 -0.931 3.355 1.00 86.25 186 HIS A O 1
ATOM 1470 N N . GLY A 1 187 ? 7.348 -0.244 1.231 1.00 90.56 187 GLY A N 1
ATOM 1471 C CA . GLY A 1 187 ? 6.185 -1.076 0.975 1.00 90.56 187 GLY A CA 1
ATOM 1472 C C . GLY A 1 187 ? 4.993 -0.616 1.804 1.00 90.56 187 GLY A C 1
ATOM 1473 O O . GLY A 1 187 ? 4.890 0.543 2.207 1.00 90.56 187 GLY A O 1
ATOM 1474 N N . GLY A 1 188 ? 4.081 -1.539 2.064 1.00 92.88 188 GLY A N 1
ATOM 1475 C CA . GLY A 1 188 ? 2.940 -1.260 2.911 1.00 92.88 188 GLY A CA 1
ATOM 1476 C C . GLY A 1 188 ? 2.046 -2.465 3.082 1.00 92.88 188 GLY A C 1
ATOM 1477 O O . GLY A 1 188 ? 2.319 -3.563 2.578 1.00 92.88 188 GLY A O 1
ATOM 1478 N N . PHE A 1 189 ? 0.954 -2.213 3.779 1.00 94.69 189 PHE A N 1
ATOM 1479 C CA . PHE A 1 189 ? -0.144 -3.142 3.938 1.00 94.69 189 PHE A CA 1
ATOM 1480 C C . PHE A 1 189 ? -1.358 -2.594 3.209 1.00 94.69 189 PHE A C 1
ATOM 1482 O O . PHE A 1 189 ? -1.487 -1.387 3.011 1.00 94.69 189 PHE A O 1
ATOM 1489 N N . ALA A 1 190 ? -2.258 -3.481 2.827 1.00 97.25 190 ALA A N 1
ATOM 1490 C CA . ALA A 1 190 ? -3.565 -3.082 2.359 1.00 97.25 190 ALA A CA 1
ATOM 1491 C C . ALA A 1 190 ? -4.629 -4.031 2.881 1.00 97.25 190 ALA A C 1
ATOM 1493 O O . ALA A 1 190 ? -4.351 -5.208 3.143 1.00 97.25 190 ALA A O 1
ATOM 1494 N N . PHE A 1 191 ? -5.846 -3.516 2.990 1.00 97.88 191 PHE A N 1
ATOM 1495 C CA . PHE A 1 191 ? -7.025 -4.333 3.210 1.00 97.88 191 PHE A CA 1
ATOM 1496 C C . PHE A 1 191 ? -8.187 -3.913 2.307 1.00 97.88 191 PHE A C 1
ATOM 1498 O O . PHE A 1 191 ? -8.226 -2.802 1.776 1.00 97.88 191 PHE A O 1
ATOM 1505 N N . LEU A 1 192 ? -9.116 -4.849 2.132 1.00 98.25 192 LEU A N 1
ATOM 1506 C CA . LEU A 1 192 ? -10.409 -4.666 1.483 1.00 98.25 192 LEU A CA 1
ATOM 1507 C C . LEU A 1 192 ? -11.435 -5.480 2.260 1.00 98.25 192 LEU A C 1
ATOM 1509 O O . LEU A 1 192 ? -11.351 -6.709 2.281 1.00 98.25 192 LEU A O 1
ATOM 1513 N N . LEU A 1 193 ? -12.369 -4.814 2.929 1.00 98.06 193 LEU A N 1
ATOM 1514 C CA . LEU A 1 193 ? -13.440 -5.492 3.646 1.00 98.06 193 LEU A CA 1
ATOM 1515 C C . LEU A 1 193 ? -14.401 -6.126 2.645 1.00 98.06 193 LEU A C 1
ATOM 1517 O O . LEU A 1 193 ? -14.677 -5.579 1.580 1.00 98.06 193 LEU A O 1
ATOM 1521 N N . LYS A 1 194 ? -14.919 -7.302 2.996 1.00 97.00 194 LYS A N 1
ATOM 1522 C CA . LYS A 1 194 ? -15.908 -8.014 2.180 1.00 97.00 194 LYS A CA 1
ATOM 1523 C C . LYS A 1 194 ? -17.164 -7.165 1.958 1.00 97.00 194 LYS A C 1
ATOM 1525 O O . LYS A 1 194 ? -17.749 -7.229 0.884 1.00 97.00 194 LYS A O 1
ATOM 1530 N N . GLU A 1 195 ? -17.582 -6.424 2.979 1.00 96.19 195 GLU A N 1
ATOM 1531 C CA . GLU A 1 195 ? -18.783 -5.578 2.954 1.00 96.19 195 GLU A CA 1
ATOM 1532 C C . GLU A 1 195 ? -18.602 -4.346 2.054 1.00 96.19 195 GLU A C 1
ATOM 1534 O O . GLU A 1 195 ? -19.564 -3.901 1.436 1.00 96.19 195 GLU A O 1
ATOM 1539 N N . ASP A 1 196 ? -17.359 -3.889 1.881 1.00 96.94 196 ASP A N 1
ATOM 1540 C CA . ASP A 1 196 ? -16.990 -2.770 1.007 1.00 96.94 196 ASP A CA 1
ATOM 1541 C C . ASP A 1 196 ? -16.590 -3.222 -0.409 1.00 96.94 196 ASP A C 1
ATOM 1543 O O . ASP A 1 196 ? -16.052 -2.436 -1.193 1.00 96.94 196 ASP A O 1
ATOM 1547 N N . PHE A 1 197 ? -16.777 -4.501 -0.754 1.00 97.88 197 PHE A N 1
ATOM 1548 C CA . PHE A 1 197 ? -16.361 -5.011 -2.057 1.00 97.88 197 PHE A CA 1
ATOM 1549 C C . PHE A 1 197 ? -17.251 -4.465 -3.182 1.00 97.88 197 PHE A C 1
ATOM 1551 O O . PHE A 1 197 ? -18.299 -5.026 -3.500 1.00 97.88 197 PHE A O 1
ATOM 1558 N N . ASP A 1 198 ? -16.769 -3.414 -3.841 1.00 97.62 198 ASP A N 1
ATOM 1559 C CA . ASP A 1 198 ? -17.374 -2.840 -5.042 1.00 97.62 198 ASP A CA 1
ATOM 1560 C C . ASP A 1 198 ? -16.286 -2.385 -6.033 1.00 97.62 198 ASP A C 1
ATOM 1562 O O . ASP A 1 198 ? -15.982 -1.204 -6.209 1.00 97.62 198 ASP A O 1
ATOM 1566 N N . TRP A 1 199 ? -15.622 -3.379 -6.631 1.00 98.06 199 TRP A N 1
ATOM 1567 C CA . TRP A 1 199 ? -14.442 -3.176 -7.472 1.00 98.06 199 TRP A CA 1
ATOM 1568 C C . TRP A 1 199 ? -14.725 -2.294 -8.695 1.00 98.06 199 TRP A C 1
ATOM 1570 O O . TRP A 1 199 ? -15.534 -2.649 -9.555 1.00 98.06 199 TRP A O 1
ATOM 1580 N N . GLY A 1 200 ? -13.973 -1.204 -8.832 1.00 97.38 200 GLY A N 1
ATOM 1581 C CA . GLY A 1 200 ? -14.146 -0.202 -9.885 1.00 97.38 200 GLY A CA 1
ATOM 1582 C C . GLY A 1 200 ? -14.705 1.118 -9.375 1.00 97.38 200 GLY A C 1
ATOM 1583 O O . GLY A 1 200 ? -14.643 2.108 -10.105 1.00 97.38 200 GLY A O 1
ATOM 1584 N N . ASN A 1 201 ? -15.228 1.136 -8.148 1.00 97.00 201 ASN A N 1
ATOM 1585 C CA . ASN A 1 201 ? -15.835 2.314 -7.545 1.00 97.00 201 ASN A CA 1
ATOM 1586 C C . ASN A 1 201 ? -14.935 2.987 -6.506 1.00 97.00 201 ASN A C 1
ATOM 1588 O O . ASN A 1 201 ? -15.292 4.062 -6.031 1.00 97.00 201 ASN A O 1
ATOM 1592 N N . GLN A 1 202 ? -13.754 2.436 -6.194 1.00 96.7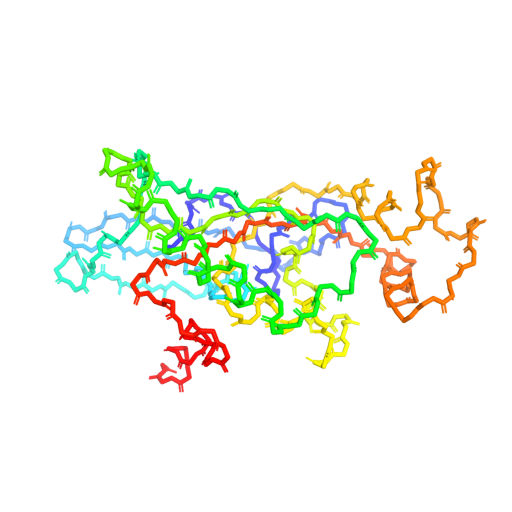5 202 GLN A N 1
ATOM 1593 C CA . GLN A 1 202 ? -12.792 3.067 -5.282 1.00 96.75 202 GLN A CA 1
ATOM 1594 C C . GLN A 1 202 ? -13.442 3.478 -3.950 1.00 96.75 202 GLN A C 1
ATOM 1596 O O . GLN A 1 202 ? -13.281 4.614 -3.496 1.00 96.75 202 GLN A O 1
ATOM 1601 N N . VAL A 1 203 ? -14.211 2.566 -3.343 1.00 97.00 203 VAL A N 1
ATOM 1602 C CA . VAL A 1 203 ? -15.091 2.821 -2.181 1.00 97.00 203 VAL A CA 1
ATOM 1603 C C . VAL A 1 203 ? -14.396 3.653 -1.101 1.00 97.00 203 VAL A C 1
ATOM 1605 O O . VAL A 1 203 ? -14.902 4.693 -0.676 1.00 97.00 203 VAL A O 1
ATOM 1608 N N . TYR A 1 204 ? -13.174 3.267 -0.730 1.00 96.06 204 TYR A N 1
ATOM 1609 C CA . TYR A 1 204 ? -12.406 3.972 0.293 1.00 96.06 204 TYR A CA 1
ATOM 1610 C C . TYR A 1 204 ? -11.953 5.374 -0.123 1.00 96.06 204 TYR A C 1
ATOM 1612 O O . TYR A 1 204 ? -11.806 6.248 0.726 1.00 96.06 204 TYR A O 1
ATOM 1620 N N . ARG A 1 205 ? -11.730 5.630 -1.415 1.00 93.31 205 ARG A N 1
ATOM 1621 C CA . ARG A 1 205 ? -11.290 6.943 -1.911 1.00 93.31 205 ARG A CA 1
ATOM 1622 C C . ARG A 1 205 ? -12.448 7.931 -2.036 1.00 93.31 205 ARG A C 1
ATOM 1624 O O . ARG A 1 205 ? -12.230 9.126 -1.858 1.00 93.31 205 ARG A O 1
ATOM 1631 N N . GLN A 1 206 ? -13.674 7.459 -2.269 1.00 83.56 206 GLN A N 1
ATOM 1632 C CA . GLN A 1 206 ? -14.847 8.336 -2.346 1.00 83.56 206 GLN A CA 1
ATOM 1633 C C . GLN A 1 206 ? -15.236 8.925 -0.984 1.00 83.56 206 GLN A C 1
ATOM 1635 O O . GLN A 1 206 ? -15.589 10.104 -0.907 1.00 83.56 206 GLN A O 1
ATOM 1640 N N . ALA A 1 207 ? -15.103 8.146 0.093 1.00 65.62 207 ALA A N 1
ATOM 1641 C CA . ALA A 1 207 ? -15.456 8.563 1.453 1.00 65.62 207 ALA A CA 1
ATOM 1642 C C . ALA A 1 207 ? -14.681 9.803 1.951 1.00 65.62 207 ALA A C 1
ATOM 1644 O O . ALA A 1 207 ? -15.177 10.547 2.790 1.00 65.62 207 ALA A O 1
ATOM 1645 N N . VAL A 1 208 ? -13.491 10.070 1.402 1.00 57.03 208 VAL A N 1
ATOM 1646 C CA . VAL A 1 208 ? -12.634 11.207 1.792 1.00 57.03 208 VAL A CA 1
ATOM 1647 C C . VAL A 1 208 ? -13.021 12.507 1.074 1.00 57.03 208 VAL A C 1
ATOM 1649 O O . VAL A 1 208 ? -12.663 13.589 1.520 1.00 57.03 208 VAL A O 1
ATOM 1652 N N . SER A 1 209 ? -13.775 12.432 -0.028 1.00 40.78 209 SER A N 1
ATOM 1653 C CA . SER A 1 209 ? -14.125 13.604 -0.850 1.00 40.78 209 SER A CA 1
ATOM 1654 C C . SER A 1 209 ? -15.266 14.471 -0.288 1.00 40.78 209 SER A C 1
ATOM 1656 O O . SER A 1 209 ? -15.587 15.505 -0.870 1.00 40.78 209 SER A O 1
ATOM 1658 N N . HIS A 1 210 ? -15.848 14.074 0.848 1.00 29.94 210 HIS A N 1
ATOM 1659 C CA . HIS A 1 210 ? -16.964 14.758 1.516 1.00 29.94 210 HIS A CA 1
ATOM 1660 C C . HIS A 1 210 ? -16.611 15.302 2.917 1.00 29.94 210 HIS A C 1
ATOM 1662 O O . HIS A 1 210 ? -17.521 15.616 3.685 1.00 29.94 210 HIS A O 1
ATOM 1668 N N . GLY A 1 211 ? -15.319 15.400 3.255 1.00 29.56 211 GLY A N 1
ATOM 1669 C CA . GLY A 1 211 ? -14.816 15.928 4.533 1.00 29.56 211 GLY A CA 1
ATOM 1670 C C . GLY A 1 211 ? -14.180 17.306 4.422 1.00 29.56 211 GLY A C 1
ATOM 1671 O O . GLY A 1 211 ? -13.493 17.554 3.406 1.00 29.56 211 GLY A O 1
#

Secondary structure (DSSP, 8-state):
-PPTT-EE-TTSSBP-TTT--GGG-EE--EEEETTEEEEPPBPTBSPBPSS-EEEETTT----S-TT--EEE----TT----HHHHHHHHHHHHHHHHHH-TT----EEEEEEGGG-THHHHHS-TT-HHHHHHHTSEEEE-SS---HHHIIIII-TT-S-GGGS---SHHHHHHHHHHHTT-----EEEEEESTT--TTS-HHHHGGGG-

Foldseek 3Di:
DDDWFFKAALFQAGDDPQFGDPVRMDTWDWDDDPQWIWIWDQALLQGTDPDIDIDGNVNDDCLDDPPAAAAEDDDDAPDQLPLVVVLVVQVVCVVPCCVPPVVDDHFWHKYFDLLLFSCCCVLDDCPRSSNLVSLLWRWHHQNDWDCQRVCCRQVHPPDPDLVVGDQDDSSSVSVVVCVVVSHITRTTMIIDTPVQSDRPPSSSVVVVVVD

Sequence (211 aa):
MSDAGIRYGADGNAWCNLCGNQSEAWTSILETIGDAVIGNPILPNGLAQRQTQRLTLDEWELVLGPGDNMLTFHVPAGGRLAFQDCGESFRQALAVFPRYFPEFEFRGFTTASWLMDSRLEHLLAPESNIVRMQQELYLCPGLQGDNQQVYQRVFGWGVTDIRSVPWKTSLQKAIGEYLNNGGHFHGGFAFLLKEDFDWGNQVYRQAVSHG